Protein AF-A0A7S1FN44-F1 (afdb_monomer_lite)

Sequence (371 aa):
MTSRARRLVRSGKEPRDTMRPLVWQEAKKTTKHCPPRRSPLKHPLKMIKKLSSRLLYYHGTSGMNVTVFPTWDAYFRQLLEAPGKEITIDSGRGEYVIDIEPARICSRILSVRNQISKEWEKDLLAVLQMKKSIMHSYREREARRNLEAQAELESRRVEKKEKEGDKDIEGLKEERKGTVKGESKWVRVAPLMSSATTPGFDRQPLFFLESDPYDDSGLVASPLRKSSFDLLLLLATREALRRILDHKKVNWEVRSDNENSAAKSAVLNASQISFLKQFYEERREKYFLGRYRRYGLADDFVEELMTHPPRMTTMIRRKEKIPVLLDPAAIAEAVLDKRGEVATEWAKEASLFPGEHAEIQKLQLNRMMGL

Organism: NCBI:txid216773

Secondary structure (DSSP, 8-state):
------------PPP-----------PPP----------------------S-THHHHSSGGGS-TTT-SSHHHHHHHHHHSPPEEEEEE-SS-EEEEEE-HHHHHHHHHHHHHHHHHHHHHHHHHHHHHHHHHHHHHHHHHHHHHHHHHHHHHHHHHHHHHHHHTTSSS-S----------------P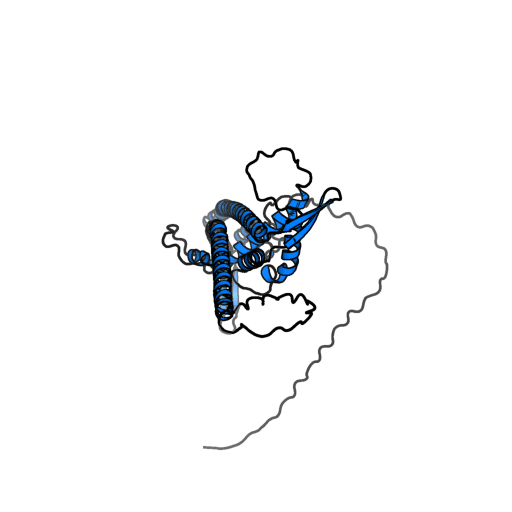PP----S---SS--GGGGGGT--TT-TT--PPPTTHHHHHHHHHHHHHHHHHHHHHHGGGTSSSS-S--TT---------HHHHHHHHHHHHHHHHHHTS-S---TTHHHHHHHHHHTSPPEEEEEEETTEEEEEEE-HHHHHHHHHHHHHHHHHHHHHHHHHHHHHTHHHHHHHHHHHHT-

Radius of gyration: 34.12 Å; chains: 1; bounding box: 93×91×105 Å

pLDDT: mean 77.65, std 21.28, range [32.66, 97.5]

Foldseek 3Di:
DDDDDDDDDDDDDDDDDDDDDDDDDDDDDDDDDDDDDDDDDPDDPPPPDDPVDCVVVPPCCVVPPCVQVVDPVSVLVVLLVDQWDWDWDDPVVDIDIDIDRSLVVSVVVLVVLLLVLVLLLVLLVLLLVVLVQLLVQLVVVVVVVVVVVVVVVVVVVVVVVVVVVVPPPPDPDDDDDDDDDDDPDPDDDPDPPDDDCPPLGPPVSLVCQQDDPPPPVPRDRDPCSQVVSQVLLLSLLVVLLVCLLVCVVPPPPDDPPDPPDPPCLPNDDPVLSVVSVVLCVVCVQVQPVDPDPDGPSSVVSLSVQQPDDKDWDWDQDPNDTDIDIHHSNSVSSSSSVSSSVSSVVSSVVSVCSNVVCPVSVVSSVCVVVVD

Structure (mmCIF, N/CA/C/O backbone):
data_AF-A0A7S1FN44-F1
#
_entry.id   AF-A0A7S1FN44-F1
#
loop_
_atom_site.group_PDB
_atom_site.id
_atom_site.type_symbol
_atom_site.label_atom_id
_atom_site.label_alt_id
_atom_site.label_comp_id
_atom_site.label_asym_id
_atom_site.label_entity_id
_atom_site.label_seq_id
_atom_site.pdbx_PDB_ins_code
_atom_site.Cartn_x
_atom_site.Cartn_y
_atom_site.Cartn_z
_atom_site.occupancy
_atom_site.B_iso_or_equiv
_atom_site.auth_seq_id
_atom_site.auth_comp_id
_atom_site.auth_asym_id
_atom_site.auth_atom_id
_atom_site.pdbx_PDB_model_num
ATOM 1 N N . MET A 1 1 ? -54.870 -55.994 11.925 1.00 52.78 1 MET A N 1
ATOM 2 C CA . MET A 1 1 ? -55.154 -56.442 10.545 1.00 52.78 1 MET A CA 1
ATOM 3 C C . MET A 1 1 ? -56.491 -55.869 10.103 1.00 52.78 1 MET A C 1
ATOM 5 O O . MET A 1 1 ? -57.515 -56.453 10.409 1.00 52.78 1 MET A O 1
ATOM 9 N N . THR A 1 2 ? -56.481 -54.721 9.427 1.00 39.38 2 THR A N 1
ATOM 10 C CA . THR A 1 2 ? -57.651 -54.145 8.742 1.00 39.38 2 THR A CA 1
ATOM 11 C C . THR A 1 2 ? -57.151 -53.152 7.701 1.00 39.38 2 THR A C 1
ATOM 13 O O . THR A 1 2 ? -56.637 -52.087 8.036 1.00 39.38 2 THR A O 1
ATOM 16 N N . SER A 1 3 ? -57.294 -53.524 6.434 1.00 43.75 3 SER A N 1
ATOM 17 C CA . SER A 1 3 ? -57.105 -52.656 5.276 1.00 43.75 3 SER A CA 1
ATOM 18 C C . SER A 1 3 ? -58.322 -51.750 5.093 1.00 43.75 3 SER A C 1
ATOM 20 O O . SER A 1 3 ? -59.437 -52.263 5.036 1.00 43.75 3 SER A O 1
ATOM 22 N N . ARG A 1 4 ? -58.124 -50.438 4.887 1.00 43.69 4 ARG A N 1
ATOM 23 C CA . ARG A 1 4 ? -58.913 -49.653 3.913 1.00 43.69 4 ARG A CA 1
ATOM 24 C C . ARG A 1 4 ? -58.376 -48.232 3.692 1.00 43.69 4 ARG A C 1
ATOM 26 O O . ARG A 1 4 ? -58.442 -47.388 4.571 1.00 43.69 4 ARG A O 1
ATOM 33 N N . ALA A 1 5 ? -57.926 -48.024 2.454 1.00 48.22 5 ALA A N 1
ATOM 34 C CA . ALA A 1 5 ? -58.225 -46.925 1.530 1.00 48.22 5 ALA A CA 1
ATOM 35 C C . ALA A 1 5 ? -58.355 -45.478 2.045 1.00 48.22 5 ALA A C 1
ATOM 37 O O . ALA A 1 5 ? -59.243 -45.182 2.839 1.00 48.22 5 ALA A O 1
ATOM 38 N N . ARG A 1 6 ? -57.619 -44.569 1.380 1.00 39.41 6 ARG A N 1
ATOM 39 C CA . ARG A 1 6 ? -58.012 -43.235 0.848 1.00 39.41 6 ARG A CA 1
ATOM 40 C C . ARG A 1 6 ? -56.726 -42.427 0.614 1.00 39.41 6 ARG A C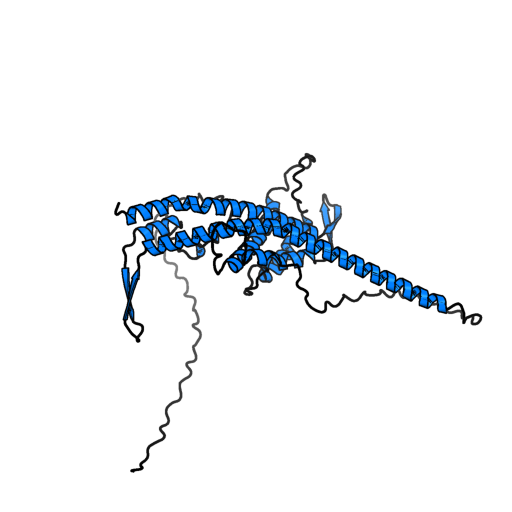 1
ATOM 42 O O . ARG A 1 6 ? -55.768 -42.607 1.342 1.00 39.41 6 ARG A O 1
ATOM 49 N N . ARG A 1 7 ? -56.604 -41.476 -0.303 1.00 45.25 7 ARG A N 1
ATOM 50 C CA . ARG A 1 7 ? -57.383 -40.981 -1.445 1.00 45.25 7 ARG A CA 1
ATOM 51 C C . ARG A 1 7 ? -56.456 -39.886 -1.996 1.00 45.25 7 ARG A C 1
ATOM 53 O O . ARG A 1 7 ? -56.084 -38.991 -1.246 1.00 45.25 7 ARG A O 1
ATOM 60 N N . LEU A 1 8 ? -56.038 -39.988 -3.255 1.00 42.34 8 LEU A N 1
ATOM 61 C CA . LEU A 1 8 ? -55.286 -38.936 -3.944 1.00 42.34 8 LEU A CA 1
ATOM 62 C C . LEU A 1 8 ? -56.173 -37.688 -4.038 1.00 42.34 8 LEU A C 1
ATOM 64 O O . LEU A 1 8 ? -57.243 -37.739 -4.646 1.00 42.34 8 LEU A O 1
ATOM 68 N N . VAL A 1 9 ? -55.733 -36.587 -3.432 1.00 50.03 9 VAL A N 1
ATOM 69 C CA . VAL A 1 9 ? -56.330 -35.258 -3.592 1.00 50.03 9 VAL A CA 1
ATOM 70 C C . VAL A 1 9 ? -55.321 -34.374 -4.312 1.00 50.03 9 VAL A C 1
ATOM 72 O O . VAL A 1 9 ? -54.193 -34.187 -3.867 1.00 50.03 9 VAL A O 1
ATOM 75 N N . ARG A 1 10 ? -55.761 -33.864 -5.463 1.00 47.56 10 ARG A N 1
ATOM 76 C CA . ARG A 1 10 ? -55.140 -32.785 -6.230 1.00 47.56 10 ARG A CA 1
ATOM 77 C C . ARG A 1 10 ? -55.363 -31.450 -5.511 1.00 47.56 10 ARG A C 1
ATOM 79 O O . ARG A 1 10 ? -56.510 -31.090 -5.273 1.00 47.56 10 ARG A O 1
ATOM 86 N N . SER A 1 11 ? -54.299 -30.686 -5.297 1.00 39.59 11 SER A N 1
ATOM 87 C CA . SER A 1 11 ? -54.298 -29.222 -5.121 1.00 39.59 11 SER A CA 1
ATOM 88 C C . SER A 1 11 ? -52.840 -28.760 -5.212 1.00 39.59 11 SER A C 1
ATOM 90 O O . SER A 1 11 ? -51.981 -29.426 -4.656 1.00 39.59 11 SER A O 1
ATOM 92 N N . GLY A 1 12 ? -52.436 -27.688 -5.869 1.00 39.56 12 GLY A N 1
ATOM 93 C CA . GLY A 1 12 ? -53.123 -26.645 -6.605 1.00 39.56 12 GLY A CA 1
ATOM 94 C C . GLY A 1 12 ? -52.045 -25.905 -7.404 1.00 39.56 12 GLY A C 1
ATOM 95 O O . GLY A 1 12 ? -50.873 -25.902 -7.034 1.00 39.56 12 GLY A O 1
ATOM 96 N N . LYS A 1 13 ? -52.434 -25.353 -8.551 1.00 40.78 13 LYS A N 1
ATOM 97 C CA . LYS A 1 13 ? -51.579 -24.497 -9.374 1.00 40.78 13 LYS A CA 1
ATOM 98 C C . LYS A 1 13 ? -51.332 -23.190 -8.619 1.00 40.78 13 LYS A C 1
ATOM 100 O O . LYS A 1 13 ? -52.293 -22.492 -8.312 1.00 40.78 13 LYS A O 1
ATOM 105 N N . GLU A 1 14 ? -50.072 -22.859 -8.367 1.00 45.34 14 GLU A N 1
ATOM 106 C CA . GLU A 1 14 ? -49.676 -21.516 -7.942 1.00 45.34 14 GLU A CA 1
ATOM 107 C C . GLU A 1 14 ? -49.808 -20.528 -9.116 1.00 45.34 14 GLU A C 1
ATOM 109 O O . GLU A 1 14 ? -49.380 -20.843 -10.236 1.00 45.34 14 GLU A O 1
ATOM 114 N N . PRO A 1 15 ? -50.388 -19.335 -8.905 1.00 50.97 15 PRO A N 1
ATOM 115 C CA . PRO A 1 15 ? -50.353 -18.265 -9.886 1.00 50.97 15 PRO A CA 1
ATOM 116 C C . PRO A 1 15 ? -48.970 -17.598 -9.879 1.00 50.97 15 PRO A C 1
ATOM 118 O O . PRO A 1 15 ? -48.476 -17.146 -8.850 1.00 50.97 15 PRO A O 1
ATOM 121 N N . ARG A 1 16 ? -48.342 -17.522 -11.057 1.00 40.91 16 ARG A N 1
ATOM 122 C CA . ARG A 1 16 ? -47.164 -16.680 -11.285 1.00 40.91 16 ARG A CA 1
ATOM 123 C C . ARG A 1 16 ? -47.615 -15.223 -11.324 1.00 40.91 16 ARG A C 1
ATOM 125 O O . ARG A 1 16 ? -48.137 -14.775 -12.343 1.00 40.91 16 ARG A O 1
ATOM 132 N N . ASP A 1 17 ? -47.385 -14.503 -10.234 1.00 41.62 17 ASP A N 1
ATOM 133 C CA . ASP A 1 17 ? -47.483 -13.048 -10.201 1.00 41.62 17 ASP A CA 1
ATOM 134 C C . ASP A 1 17 ? -46.380 -12.437 -11.073 1.00 41.62 17 ASP A C 1
ATOM 136 O O . ASP A 1 17 ? -45.198 -12.390 -10.730 1.00 41.62 17 ASP A O 1
ATOM 140 N N . THR A 1 18 ? -46.780 -11.966 -12.249 1.00 41.62 18 THR A N 1
ATOM 141 C CA . THR A 1 18 ? -45.979 -11.072 -13.077 1.00 41.62 18 THR A CA 1
ATOM 142 C C . THR A 1 18 ? -45.933 -9.700 -12.408 1.00 41.62 18 THR A C 1
ATOM 144 O O . THR A 1 18 ? -46.888 -8.926 -12.512 1.00 41.62 18 THR A O 1
ATOM 147 N N . MET A 1 19 ? -44.824 -9.375 -11.737 1.00 35.25 19 MET A N 1
ATOM 148 C CA . MET A 1 19 ? -44.541 -8.000 -11.324 1.00 35.25 19 MET A CA 1
ATOM 149 C C . MET A 1 19 ? -44.485 -7.093 -12.559 1.00 35.25 19 MET A C 1
ATOM 151 O O . MET A 1 19 ? -43.609 -7.225 -13.416 1.00 35.25 19 MET A O 1
ATOM 155 N N . ARG A 1 20 ? -45.428 -6.150 -12.635 1.00 38.59 20 ARG A N 1
ATOM 156 C CA . ARG A 1 20 ? -45.360 -4.998 -13.539 1.00 38.59 20 ARG A CA 1
ATOM 157 C C . ARG A 1 20 ? -44.288 -4.022 -13.038 1.00 38.59 20 ARG A C 1
ATOM 159 O O . ARG A 1 20 ? -44.253 -3.749 -11.839 1.00 38.59 20 ARG A O 1
ATOM 166 N N . PRO A 1 21 ? -43.464 -3.432 -13.918 1.00 36.22 21 PRO A N 1
ATOM 167 C CA . PRO A 1 21 ? -42.583 -2.340 -13.533 1.00 36.22 21 PRO A CA 1
ATOM 168 C C . PRO A 1 21 ? -43.406 -1.073 -13.261 1.00 36.22 21 PRO A C 1
ATOM 170 O O . PRO A 1 21 ? -44.218 -0.648 -14.085 1.00 36.22 21 PRO A O 1
ATOM 173 N N . LEU A 1 22 ? -43.191 -0.474 -12.087 1.00 35.28 22 LEU A N 1
ATOM 174 C CA . LEU A 1 22 ? -43.712 0.840 -11.719 1.00 35.28 22 LEU A CA 1
ATOM 175 C C . LEU A 1 22 ? -43.095 1.903 -12.635 1.00 35.28 22 LEU A C 1
ATOM 177 O O . LEU A 1 22 ? -41.928 2.271 -12.505 1.00 35.28 22 LEU A O 1
ATOM 181 N N . VAL A 1 23 ? -43.911 2.386 -13.569 1.00 36.00 23 VAL A N 1
ATOM 182 C CA . VAL A 1 23 ? -43.657 3.579 -14.376 1.00 36.00 23 VAL A CA 1
ATOM 183 C C . VAL A 1 23 ? -43.735 4.794 -13.453 1.00 36.00 23 VAL A C 1
ATOM 185 O O . VAL A 1 23 ? -44.804 5.128 -12.944 1.00 36.00 23 VAL A O 1
ATOM 188 N N . TRP A 1 24 ? -42.602 5.459 -13.235 1.00 32.66 24 TRP A N 1
ATOM 189 C CA . TRP A 1 24 ? -42.563 6.790 -12.635 1.00 32.66 24 TRP A CA 1
ATOM 190 C C . TRP A 1 24 ? -43.134 7.798 -13.636 1.00 32.66 24 TRP A C 1
ATOM 192 O O . TRP A 1 24 ? -42.530 8.057 -14.675 1.00 32.66 24 TRP A O 1
ATOM 202 N N . GLN A 1 25 ? -44.312 8.347 -13.338 1.00 33.97 25 GLN A N 1
ATOM 203 C CA . GLN A 1 25 ? -44.862 9.492 -14.058 1.00 33.97 25 GLN A CA 1
ATOM 204 C C . GLN A 1 25 ? -44.321 10.790 -13.450 1.00 33.97 25 GLN A C 1
ATOM 206 O O . GLN A 1 25 ? -44.458 11.037 -12.252 1.00 33.97 25 GLN A O 1
ATOM 211 N N . GLU A 1 26 ? -43.718 11.626 -14.294 1.00 38.09 26 GLU A N 1
ATOM 212 C CA . GLU A 1 26 ? -43.323 12.994 -13.968 1.00 38.09 26 GLU A CA 1
ATOM 213 C C . GLU A 1 26 ? -44.561 13.855 -13.679 1.00 38.09 26 GLU A C 1
ATOM 215 O O . GLU A 1 26 ? -45.394 14.117 -14.551 1.00 38.09 26 GLU A O 1
ATOM 220 N N . ALA A 1 27 ? -44.672 14.328 -12.437 1.00 36.34 27 ALA A N 1
ATOM 221 C CA . ALA A 1 27 ? -45.680 15.300 -12.048 1.00 36.34 27 ALA A CA 1
ATOM 222 C C . ALA A 1 27 ? -45.269 16.707 -12.510 1.00 36.34 27 ALA A C 1
ATOM 224 O O . ALA A 1 27 ? -44.197 17.226 -12.187 1.00 36.34 27 ALA A O 1
ATOM 225 N N . LYS A 1 28 ? -46.166 17.316 -13.286 1.00 37.84 28 LYS A N 1
ATOM 226 C CA . LYS A 1 28 ? -46.060 18.651 -13.874 1.00 37.84 28 LYS A CA 1
ATOM 227 C C . LYS A 1 28 ? -45.916 19.738 -12.803 1.00 37.84 28 LYS A C 1
ATOM 229 O O . LYS A 1 28 ? -46.632 19.763 -11.805 1.00 37.84 28 LYS A O 1
ATOM 234 N N . LYS A 1 29 ? -45.007 20.676 -13.078 1.00 45.03 29 LYS A N 1
ATOM 235 C CA . LYS A 1 29 ? -44.750 21.906 -12.319 1.00 45.03 29 LYS A CA 1
ATOM 236 C C . LYS A 1 29 ? -46.014 22.767 -12.221 1.00 45.03 29 LYS A C 1
ATOM 238 O O . LYS A 1 29 ? -46.512 23.243 -13.236 1.00 45.03 29 LYS A O 1
ATOM 243 N N . THR A 1 30 ? -46.450 23.064 -11.001 1.00 39.56 30 THR A N 1
ATOM 244 C CA . THR A 1 30 ? -47.314 24.214 -10.709 1.00 39.56 30 THR A CA 1
ATOM 245 C C . THR A 1 30 ? -46.554 25.184 -9.818 1.00 39.56 30 THR A C 1
ATOM 247 O O . THR A 1 30 ? -46.278 24.903 -8.652 1.00 39.56 30 THR A O 1
ATOM 250 N N . THR A 1 31 ? -46.193 26.327 -10.385 1.00 46.78 31 THR A N 1
ATOM 251 C CA . THR A 1 31 ? -45.627 27.480 -9.689 1.00 46.78 31 THR A CA 1
ATOM 252 C C . THR A 1 31 ? -46.679 28.097 -8.772 1.00 46.78 31 THR A C 1
ATOM 254 O O . THR A 1 31 ? -47.657 28.667 -9.254 1.00 46.78 31 THR A O 1
ATOM 257 N N . LYS A 1 32 ? -46.470 28.027 -7.453 1.00 47.22 32 LYS A N 1
ATOM 258 C CA . LYS A 1 32 ? -47.143 28.908 -6.494 1.00 47.22 32 LYS A CA 1
ATOM 259 C C . LYS A 1 32 ? -46.120 29.555 -5.566 1.00 47.22 32 LYS A C 1
ATOM 261 O O . LYS A 1 32 ? -45.295 28.898 -4.941 1.00 47.22 32 LYS A O 1
ATOM 266 N N . HIS A 1 33 ? -46.193 30.877 -5.578 1.00 49.03 33 HIS A N 1
ATOM 267 C CA . HIS A 1 33 ? -45.445 31.857 -4.812 1.00 49.03 33 HIS A CA 1
ATOM 268 C C . HIS A 1 33 ? -45.614 31.620 -3.302 1.00 49.03 33 HIS A C 1
ATOM 270 O O . HIS A 1 33 ? -46.742 31.489 -2.831 1.00 49.03 33 HIS A O 1
ATOM 276 N N . CYS A 1 34 ? -44.508 31.594 -2.553 1.00 36.69 34 CYS A N 1
ATOM 277 C CA . CYS A 1 34 ? -44.499 31.607 -1.089 1.00 36.69 34 CYS A CA 1
ATOM 278 C C . CYS A 1 34 ? -43.340 32.501 -0.585 1.00 36.69 34 CYS A C 1
ATOM 280 O O . CYS A 1 34 ? -42.299 32.554 -1.244 1.00 36.69 34 CYS A O 1
ATOM 282 N N . PRO A 1 35 ? -43.523 33.223 0.538 1.00 48.03 35 PRO A N 1
ATOM 283 C CA . PRO A 1 35 ? -42.710 34.373 0.954 1.00 48.03 35 PRO A CA 1
ATOM 284 C C . PRO A 1 35 ? -41.345 33.982 1.561 1.00 48.03 35 PRO A C 1
ATOM 286 O O . PRO A 1 35 ? -41.136 32.818 1.916 1.00 48.03 35 PRO A O 1
ATOM 289 N N . PRO A 1 36 ? -40.400 34.938 1.701 1.00 45.78 36 PRO A N 1
ATOM 290 C CA . PRO A 1 36 ? -39.017 34.641 2.066 1.00 45.78 36 PRO A CA 1
ATOM 291 C C . PRO A 1 36 ? -38.911 34.101 3.498 1.00 45.78 36 PRO A C 1
ATOM 293 O O . PRO A 1 36 ? -39.141 34.808 4.480 1.00 45.78 36 PRO A O 1
ATOM 296 N N . ARG A 1 37 ? -38.519 32.826 3.618 1.00 39.50 37 ARG A N 1
ATOM 297 C CA . ARG A 1 37 ? -38.078 32.228 4.881 1.00 39.50 37 ARG A CA 1
ATOM 298 C C . ARG A 1 37 ? -36.639 32.645 5.180 1.00 39.50 37 ARG A C 1
ATOM 300 O O . ARG A 1 37 ? -35.768 32.611 4.316 1.00 39.50 37 ARG A O 1
ATOM 307 N N . ARG A 1 38 ? -36.447 33.027 6.442 1.00 41.75 38 ARG A N 1
ATOM 308 C CA . ARG A 1 38 ? -35.207 33.468 7.084 1.00 41.75 38 ARG A CA 1
ATOM 309 C C . ARG A 1 38 ? -34.010 32.578 6.735 1.00 41.75 38 ARG A C 1
ATOM 311 O O . ARG A 1 38 ? -34.109 31.353 6.715 1.00 41.75 38 ARG A O 1
ATOM 318 N N . SER A 1 39 ? -32.889 33.248 6.502 1.00 42.75 39 SER A N 1
ATOM 319 C CA . SER A 1 39 ? -31.563 32.721 6.189 1.00 42.75 39 SER A CA 1
ATOM 320 C C . SER A 1 39 ? -31.160 31.552 7.101 1.00 42.75 39 SER A C 1
ATOM 322 O O . SER A 1 39 ? -31.256 31.692 8.322 1.00 42.75 39 SER A O 1
ATOM 324 N N . PRO A 1 40 ? -30.644 30.433 6.563 1.00 44.97 40 PRO A N 1
ATOM 325 C CA . PRO A 1 40 ? -30.040 29.402 7.390 1.00 44.97 40 PRO A CA 1
ATOM 326 C C . PRO A 1 40 ? -28.721 29.917 7.977 1.00 44.97 40 PRO A C 1
ATOM 328 O O . PRO A 1 40 ? -27.884 30.496 7.276 1.00 44.97 40 PRO A O 1
ATOM 331 N N . LEU A 1 41 ? -28.559 29.699 9.282 1.00 40.56 41 LEU A N 1
ATOM 332 C CA . LEU A 1 41 ? -27.330 29.916 10.038 1.00 40.56 41 LEU A CA 1
ATOM 333 C C . LEU A 1 41 ? -26.154 29.252 9.312 1.00 40.56 41 LEU A C 1
ATOM 335 O O . LEU A 1 41 ? -26.065 28.029 9.201 1.00 40.56 41 LEU A O 1
ATOM 339 N N . LYS A 1 42 ? -25.240 30.085 8.810 1.00 39.72 42 LYS A N 1
ATOM 340 C CA . LYS A 1 42 ? -23.929 29.666 8.315 1.00 39.72 42 LYS A CA 1
ATOM 341 C C . LYS A 1 42 ? -23.096 29.206 9.513 1.00 39.72 42 LYS A C 1
ATOM 343 O O . LYS A 1 42 ? -22.382 30.011 10.102 1.00 39.72 42 LYS A O 1
ATOM 348 N N . HIS A 1 43 ? -23.170 27.927 9.875 1.00 43.53 43 HIS A N 1
ATOM 349 C CA . HIS A 1 43 ? -22.162 27.343 10.758 1.00 43.53 43 HIS A CA 1
ATOM 350 C C . HIS A 1 43 ? -20.855 27.098 9.981 1.00 43.53 43 HIS A C 1
ATOM 352 O O . HIS A 1 43 ? -20.885 26.637 8.835 1.00 43.53 43 HIS A O 1
ATOM 358 N N . PRO A 1 44 ? -19.690 27.417 10.569 1.00 41.91 44 PRO A N 1
ATOM 359 C CA . PRO A 1 44 ? -18.410 27.349 9.886 1.00 41.91 44 PRO A CA 1
ATOM 360 C C . PRO A 1 44 ? -17.838 25.926 9.940 1.00 41.91 44 PRO A C 1
ATOM 362 O O . PRO A 1 44 ? -17.007 25.611 10.783 1.00 41.91 44 PRO A O 1
ATOM 365 N N . LEU A 1 45 ? -18.181 25.071 8.973 1.00 43.09 45 LEU A N 1
ATOM 366 C CA . LEU A 1 45 ? -17.408 23.851 8.668 1.00 43.09 45 LEU A CA 1
ATOM 367 C C . LEU A 1 45 ? -16.127 24.204 7.886 1.00 43.09 45 LEU A C 1
ATOM 369 O O . LEU A 1 45 ? -15.870 23.718 6.787 1.00 43.09 45 LEU A O 1
ATOM 373 N N . LYS A 1 46 ? -15.328 25.124 8.435 1.00 47.34 46 LYS A N 1
ATOM 374 C CA . LYS A 1 46 ? -14.090 25.637 7.831 1.00 47.34 46 LYS A CA 1
ATOM 375 C C . LYS A 1 46 ? -12.849 25.271 8.653 1.00 47.34 46 LYS A C 1
ATOM 377 O O . LYS A 1 46 ? -11.909 26.047 8.679 1.00 47.34 46 LYS A O 1
ATOM 382 N N . MET A 1 47 ? -12.793 24.093 9.275 1.00 43.50 47 MET A N 1
ATOM 383 C CA . MET A 1 47 ? -11.555 23.590 9.900 1.00 43.50 47 MET A CA 1
ATOM 384 C C . MET A 1 47 ? -11.412 22.062 9.834 1.00 43.50 47 MET A C 1
ATOM 386 O O . MET A 1 47 ? -11.272 21.393 10.844 1.00 43.50 47 MET A O 1
ATOM 390 N N . ILE A 1 48 ? -11.388 21.497 8.624 1.00 43.50 48 ILE A N 1
ATOM 391 C CA . ILE A 1 48 ? -10.712 20.207 8.385 1.00 43.50 48 ILE A CA 1
ATOM 392 C C . ILE A 1 48 ? -9.852 20.366 7.130 1.00 43.50 48 ILE A C 1
ATOM 394 O O . ILE A 1 48 ? -10.102 19.789 6.074 1.00 43.50 48 ILE A O 1
ATOM 398 N N . LYS A 1 49 ? -8.872 21.268 7.196 1.00 42.44 49 LYS A N 1
ATOM 399 C CA . LYS A 1 49 ? -7.853 21.410 6.154 1.00 42.44 49 LYS A CA 1
ATOM 400 C C . LYS A 1 49 ? -6.531 20.967 6.763 1.00 42.44 49 LYS A C 1
ATOM 402 O O . LYS A 1 49 ? -6.023 21.660 7.632 1.00 42.44 49 LYS A O 1
ATOM 407 N N . LYS A 1 50 ? -6.000 19.854 6.240 1.00 43.59 50 LYS A N 1
ATOM 408 C CA . LYS A 1 50 ? -4.732 19.176 6.590 1.00 43.59 50 LYS A CA 1
ATOM 409 C C . LYS A 1 50 ? -4.815 18.046 7.628 1.00 43.59 50 LYS A C 1
ATOM 411 O O . LYS A 1 50 ? -3.968 17.962 8.503 1.00 43.59 50 LYS A O 1
ATOM 416 N N . LEU A 1 51 ? -5.743 17.103 7.464 1.00 41.31 51 LEU A N 1
ATOM 417 C CA . LEU A 1 51 ? -5.402 15.720 7.824 1.00 41.31 51 LEU A CA 1
ATOM 418 C C . LEU A 1 51 ? -4.496 15.203 6.696 1.00 41.31 51 LEU A C 1
ATOM 420 O O . LEU A 1 51 ? -4.960 14.989 5.575 1.00 41.31 51 LEU A O 1
ATOM 424 N N . SER A 1 52 ? -3.188 15.158 6.950 1.00 42.38 52 SER A N 1
ATOM 425 C CA . SER A 1 52 ? -2.138 14.804 5.980 1.00 42.38 52 SER A CA 1
ATOM 426 C C . SER A 1 52 ? -2.212 13.350 5.503 1.00 42.38 52 SER A C 1
ATOM 428 O O . SER A 1 52 ? -1.665 13.034 4.447 1.00 42.38 52 SER A O 1
ATOM 430 N N . SER A 1 53 ? -2.963 12.491 6.194 1.00 47.47 53 SER A N 1
ATOM 431 C CA . SER A 1 53 ? -3.262 11.128 5.770 1.00 47.47 53 SER A CA 1
ATOM 432 C C . SER A 1 53 ? -4.786 10.912 5.752 1.00 47.47 53 SER A C 1
ATOM 434 O O . SER A 1 53 ? -5.509 11.157 6.715 1.00 47.47 53 SER A O 1
ATOM 436 N N . ARG A 1 54 ? -5.329 10.445 4.618 1.00 54.19 54 ARG A N 1
ATOM 437 C CA . ARG A 1 54 ? -6.729 9.968 4.528 1.00 54.19 54 ARG A CA 1
ATOM 438 C C . ARG A 1 54 ? -6.931 8.619 5.222 1.00 54.19 54 ARG A C 1
ATOM 440 O O . ARG A 1 54 ? -8.028 8.071 5.162 1.00 54.19 54 ARG A O 1
ATOM 447 N N . LEU A 1 55 ? -5.892 8.098 5.861 1.00 46.31 55 LEU A N 1
ATOM 448 C CA . LEU A 1 55 ? -5.894 6.843 6.590 1.00 46.31 55 LEU A CA 1
ATOM 449 C C . LEU A 1 55 ? -7.035 6.838 7.630 1.00 46.31 55 LEU A C 1
ATOM 451 O O . LEU A 1 55 ? -7.896 5.961 7.611 1.00 46.31 55 LEU A O 1
ATOM 455 N N . LEU A 1 56 ? -7.183 7.934 8.385 1.00 44.97 56 LEU A N 1
ATOM 456 C CA . LEU A 1 56 ? -8.295 8.157 9.325 1.00 44.97 56 LEU A CA 1
ATOM 457 C C . LEU A 1 56 ? -9.695 8.180 8.678 1.00 44.97 56 LEU A C 1
ATOM 459 O O . LEU A 1 56 ? -10.677 7.823 9.326 1.00 44.97 56 LEU A O 1
ATOM 463 N N . TYR A 1 57 ? -9.813 8.567 7.402 1.00 49.53 57 TYR A N 1
ATOM 464 C CA . TYR A 1 57 ? -11.093 8.529 6.678 1.00 49.53 57 TYR A CA 1
ATOM 465 C C . TYR A 1 57 ? -11.493 7.096 6.293 1.00 49.53 57 TYR A C 1
ATOM 467 O O . TYR A 1 57 ? -12.680 6.798 6.193 1.00 49.53 57 TYR A O 1
ATOM 475 N N . TYR A 1 58 ? -10.517 6.205 6.091 1.00 47.50 58 TYR A N 1
ATOM 476 C CA . TYR A 1 58 ? -10.758 4.806 5.728 1.00 47.50 58 TYR A CA 1
ATOM 477 C C . TYR A 1 58 ? -10.926 3.875 6.943 1.00 47.50 58 TYR A C 1
ATOM 479 O O . TYR A 1 58 ? -11.542 2.820 6.808 1.00 47.50 58 TYR A O 1
ATOM 487 N N . HIS A 1 59 ? -10.470 4.256 8.142 1.00 48.25 59 HIS A N 1
ATOM 488 C CA . HIS A 1 59 ? -10.521 3.404 9.343 1.00 48.25 59 HIS A CA 1
ATOM 489 C C . HIS A 1 59 ? -11.796 3.531 10.188 1.00 48.25 59 HIS A C 1
ATOM 491 O O . HIS A 1 59 ? -11.767 3.568 11.416 1.00 48.25 59 HIS A O 1
ATOM 497 N N . GLY A 1 60 ? -12.950 3.516 9.522 1.00 51.44 60 GLY A N 1
ATOM 498 C CA . GLY A 1 60 ? -14.199 3.105 10.169 1.00 51.44 60 GLY A CA 1
ATOM 499 C C . GLY A 1 60 ? -15.181 4.211 10.543 1.00 51.44 60 GLY A C 1
ATOM 500 O O . GLY A 1 60 ? -16.282 3.886 10.971 1.00 51.44 60 GLY A O 1
ATOM 501 N N . THR A 1 61 ? -14.891 5.488 10.267 1.00 50.19 61 THR A N 1
ATOM 502 C CA . THR A 1 61 ? -15.960 6.507 10.271 1.00 50.19 61 THR A CA 1
ATOM 503 C C . THR A 1 61 ? -16.950 6.293 9.127 1.00 50.19 61 THR A C 1
ATOM 505 O O . THR A 1 61 ? -18.107 6.660 9.258 1.00 50.19 61 THR A O 1
ATOM 508 N N . SER A 1 62 ? -16.558 5.623 8.034 1.00 52.53 62 SER A N 1
ATOM 509 C CA . SER A 1 62 ? -17.480 5.266 6.942 1.00 52.53 62 SER A CA 1
ATOM 510 C C . SER A 1 62 ? -18.570 4.272 7.366 1.00 52.53 62 SER A C 1
ATOM 512 O O . SER A 1 62 ? -19.625 4.229 6.741 1.00 52.53 62 SER A O 1
ATOM 514 N N . GLY A 1 63 ? -18.312 3.469 8.406 1.00 59.84 63 GLY A N 1
ATOM 515 C CA . GLY A 1 63 ? -19.307 2.585 9.024 1.00 59.84 63 GLY A CA 1
ATOM 516 C C . GLY A 1 63 ? -20.093 3.256 10.152 1.00 59.84 63 GLY A C 1
ATOM 517 O O . GLY A 1 63 ? -21.056 2.683 10.651 1.00 59.84 63 GLY A O 1
ATOM 518 N N . MET A 1 64 ? -19.695 4.464 10.554 1.00 65.81 64 MET A N 1
ATOM 519 C CA . MET A 1 64 ? -20.365 5.246 11.581 1.00 65.81 64 MET A CA 1
ATOM 520 C C . MET A 1 64 ? -21.236 6.318 10.948 1.00 65.81 64 MET A C 1
ATOM 522 O O . MET A 1 64 ? -20.918 6.897 9.910 1.00 65.81 64 MET A O 1
ATOM 526 N N . ASN A 1 65 ? -22.339 6.638 11.613 1.00 78.50 65 ASN A N 1
ATOM 527 C CA . ASN A 1 65 ? -23.097 7.812 11.240 1.00 78.50 65 ASN A CA 1
ATOM 528 C C . ASN A 1 65 ? -22.331 9.059 11.701 1.00 78.50 65 ASN A C 1
ATOM 530 O O . ASN A 1 65 ? -22.523 9.522 12.821 1.00 78.50 65 ASN A O 1
ATOM 534 N N . VAL A 1 66 ? -21.474 9.606 10.836 1.00 81.69 66 VAL A N 1
ATOM 535 C CA . VAL A 1 66 ? -20.650 10.793 11.135 1.00 81.69 66 VAL A CA 1
ATOM 536 C C . VAL A 1 66 ? -21.464 12.046 11.462 1.00 81.69 66 VAL A C 1
ATOM 538 O O . VAL A 1 66 ? -20.918 13.005 11.998 1.00 81.69 66 VAL A O 1
ATOM 541 N N . THR A 1 67 ? -22.769 12.051 11.159 1.00 86.31 67 THR A N 1
ATOM 542 C CA . THR A 1 67 ? -23.670 13.132 11.590 1.00 86.31 67 THR A CA 1
ATOM 543 C C . THR A 1 67 ? -24.010 13.042 13.078 1.00 86.31 67 THR A C 1
ATOM 545 O O . THR A 1 67 ? -24.258 14.068 13.702 1.00 86.31 67 THR A O 1
ATOM 548 N N . VAL A 1 68 ? -23.977 11.834 13.648 1.00 86.56 68 VAL A N 1
ATOM 549 C CA . VAL A 1 68 ? -24.238 11.557 15.067 1.00 86.56 68 VAL A CA 1
ATOM 550 C C . VAL A 1 68 ? -22.926 11.489 15.851 1.00 86.56 68 VAL A C 1
ATOM 552 O O . VAL A 1 68 ? -22.814 12.083 16.918 1.00 86.56 68 VAL A O 1
ATOM 555 N N . PHE A 1 69 ? -21.913 10.816 15.301 1.00 88.56 69 PHE A N 1
ATOM 556 C CA . PHE A 1 69 ? -20.604 10.632 15.926 1.00 88.56 69 PHE A CA 1
ATOM 557 C C . PHE A 1 69 ? -19.514 11.263 15.065 1.00 88.56 69 PHE A C 1
ATOM 559 O O . PHE A 1 69 ? -18.982 10.603 14.169 1.00 88.56 69 PHE A O 1
ATOM 566 N N . PRO A 1 70 ? -19.161 12.538 15.307 1.00 85.88 70 PRO A N 1
ATOM 567 C CA . PRO A 1 70 ? -18.136 13.206 14.513 1.00 85.88 70 PRO A CA 1
ATOM 568 C C . PRO A 1 70 ? -16.750 12.573 14.707 1.00 85.88 70 PRO A C 1
ATOM 570 O O . PRO A 1 70 ? -15.910 12.648 13.812 1.00 85.88 70 PRO A O 1
ATOM 573 N N . THR A 1 71 ? -16.510 11.943 15.861 1.00 87.06 71 THR A N 1
ATOM 574 C CA . THR A 1 71 ? -15.259 11.263 16.206 1.00 87.06 71 THR A CA 1
ATOM 575 C C . THR A 1 71 ? -15.527 9.932 16.906 1.00 87.06 71 THR A C 1
ATOM 577 O O . THR A 1 71 ? -16.596 9.711 17.480 1.00 87.06 71 THR A O 1
ATOM 580 N N . TRP A 1 72 ? -14.524 9.051 16.893 1.00 86.19 72 TRP A N 1
ATOM 581 C CA . TRP A 1 72 ? -14.552 7.801 17.654 1.00 86.19 72 TRP A CA 1
ATOM 582 C C . TRP A 1 72 ? -14.680 8.038 19.161 1.00 86.19 72 TRP A C 1
ATOM 584 O O . TRP A 1 72 ? -15.413 7.313 19.824 1.00 86.19 72 TRP A O 1
ATOM 594 N N . ASP A 1 73 ? -14.042 9.081 19.689 1.00 89.50 73 ASP A N 1
ATOM 595 C CA . ASP A 1 73 ? -14.116 9.409 21.115 1.00 89.50 73 ASP A CA 1
ATOM 596 C C . ASP A 1 73 ? -15.528 9.809 21.535 1.00 89.50 73 ASP A C 1
ATOM 598 O O . ASP A 1 73 ? -15.984 9.407 22.599 1.00 89.50 73 ASP A O 1
ATOM 602 N N . ALA A 1 74 ? -16.258 10.547 20.688 1.00 91.31 74 ALA A N 1
ATOM 603 C CA . ALA A 1 74 ? -17.657 10.877 20.954 1.00 91.31 74 ALA A CA 1
ATOM 604 C C . ALA A 1 74 ? -18.527 9.612 21.029 1.00 91.31 74 ALA A C 1
ATOM 606 O O . ALA A 1 74 ? -19.358 9.484 21.926 1.00 91.31 74 ALA A O 1
ATOM 607 N N . TYR A 1 75 ? -18.293 8.654 20.128 1.00 92.38 75 TYR A N 1
ATOM 608 C CA . TYR A 1 75 ? -18.965 7.356 20.163 1.00 92.38 75 TYR A CA 1
ATOM 609 C C . TYR A 1 75 ? -18.612 6.553 21.425 1.00 92.38 75 TYR A C 1
ATOM 611 O O . TYR A 1 75 ? -19.501 6.015 22.083 1.00 92.38 75 TYR A O 1
ATOM 619 N N . PHE A 1 76 ? -17.332 6.500 21.805 1.00 93.62 76 PHE A N 1
ATOM 620 C CA . PHE A 1 76 ? -16.901 5.782 23.004 1.00 93.62 76 PHE A CA 1
ATOM 621 C C . PHE A 1 76 ? -17.414 6.418 24.293 1.00 93.62 76 PHE A C 1
ATOM 623 O O . PHE A 1 76 ? -17.854 5.687 25.174 1.00 93.62 76 PHE A O 1
ATOM 630 N N . ARG A 1 77 ? -17.433 7.752 24.396 1.00 94.12 77 ARG A N 1
ATOM 631 C CA . ARG A 1 77 ? -18.050 8.446 25.536 1.00 94.12 77 ARG A CA 1
ATOM 632 C C . ARG A 1 77 ? -19.528 8.094 25.655 1.00 94.12 77 ARG A C 1
ATOM 634 O O . ARG A 1 77 ? -19.956 7.690 26.726 1.00 94.12 77 ARG A O 1
ATOM 641 N N . GLN A 1 78 ? -20.277 8.111 24.551 1.00 94.88 78 GLN A N 1
ATOM 642 C CA . GLN A 1 78 ? -21.688 7.731 24.596 1.00 94.88 78 GLN A CA 1
ATOM 643 C C . GLN A 1 78 ? -21.891 6.255 24.986 1.00 94.88 78 GLN A C 1
ATOM 645 O O . GLN A 1 78 ? -22.772 5.947 25.786 1.00 94.88 78 GLN A O 1
ATOM 650 N N . LEU A 1 79 ? -21.062 5.333 24.477 1.00 94.38 79 LEU A N 1
ATOM 651 C CA . LEU A 1 79 ? -21.066 3.936 24.935 1.00 94.38 79 LEU A CA 1
ATOM 652 C C . LEU A 1 79 ? -20.761 3.834 26.437 1.00 94.38 79 LEU A C 1
ATOM 654 O O . LEU A 1 79 ? -21.381 3.041 27.138 1.00 94.38 79 LEU A O 1
ATOM 658 N N . LEU A 1 80 ? -19.825 4.635 26.945 1.00 95.00 80 LEU A N 1
ATOM 659 C CA . LEU A 1 80 ? -19.482 4.690 28.364 1.00 95.00 80 LEU A CA 1
ATOM 660 C C . LEU A 1 80 ? -20.514 5.426 29.225 1.00 95.00 80 LEU A C 1
ATOM 662 O O . LEU A 1 80 ? -20.441 5.301 30.440 1.00 95.00 80 LEU A O 1
ATOM 666 N N . GLU A 1 81 ? -21.480 6.131 28.654 1.00 94.75 81 GLU A N 1
ATOM 667 C CA . GLU A 1 81 ? -22.598 6.738 29.389 1.00 94.75 81 GLU A CA 1
ATOM 668 C C . GLU A 1 81 ? -23.853 5.861 29.337 1.00 94.75 81 GLU A C 1
ATOM 670 O O . GLU A 1 81 ? -24.679 5.890 30.249 1.00 94.75 81 GLU A O 1
ATOM 675 N N . ALA A 1 82 ? -23.989 5.034 28.297 1.00 95.50 82 ALA A N 1
ATOM 676 C CA . ALA A 1 82 ? -25.147 4.175 28.126 1.00 95.50 82 ALA A CA 1
ATOM 677 C C . ALA A 1 82 ? -25.284 3.176 29.300 1.00 95.50 82 ALA A C 1
ATOM 679 O O . ALA A 1 82 ? -24.291 2.547 29.709 1.00 95.50 82 ALA A O 1
ATOM 680 N N . PRO A 1 83 ? -26.497 3.021 29.866 1.00 95.62 83 PRO A N 1
ATOM 681 C CA . PRO A 1 83 ? -26.764 2.009 30.879 1.00 95.62 83 PRO A CA 1
ATOM 682 C C . PRO A 1 83 ? -26.713 0.603 30.265 1.00 95.62 83 PRO A C 1
ATOM 684 O O . PRO A 1 83 ? -26.875 0.437 29.053 1.00 95.62 83 PRO A O 1
ATOM 687 N N . GLY A 1 84 ? -26.486 -0.406 31.110 1.00 95.06 84 GLY A N 1
ATOM 688 C CA . GLY A 1 84 ? -26.650 -1.804 30.711 1.00 95.06 84 GLY A CA 1
ATOM 689 C C . GLY A 1 84 ? -28.083 -2.068 30.253 1.00 95.06 84 GLY A C 1
ATOM 690 O O . GLY A 1 84 ? -29.022 -1.430 30.739 1.00 95.06 84 GLY A O 1
ATOM 691 N N . LYS A 1 85 ? -28.251 -2.964 29.282 1.00 96.81 85 LYS A N 1
ATOM 692 C CA . LYS A 1 85 ? -29.563 -3.322 28.749 1.00 96.81 85 LYS A CA 1
ATOM 693 C C . LYS A 1 85 ? -29.666 -4.827 28.574 1.00 96.81 85 LYS A C 1
ATOM 695 O O . LYS A 1 85 ? -28.905 -5.421 27.818 1.00 96.81 85 LYS A O 1
ATOM 700 N N . GLU A 1 86 ? -30.697 -5.390 29.178 1.00 96.81 86 GLU A N 1
ATOM 701 C CA . GLU A 1 86 ? -31.113 -6.766 28.965 1.00 96.81 86 GLU A CA 1
ATOM 702 C C . GLU A 1 86 ? -31.962 -6.847 27.687 1.00 96.81 86 GLU A C 1
ATOM 704 O O . GLU A 1 86 ? -32.915 -6.083 27.493 1.00 96.81 86 GLU A O 1
ATOM 709 N N . ILE A 1 87 ? -31.570 -7.719 26.761 1.00 95.88 87 ILE A N 1
ATOM 710 C CA . ILE A 1 87 ? -32.309 -7.997 25.531 1.00 95.88 87 ILE A CA 1
ATOM 711 C C . ILE A 1 87 ? -32.682 -9.466 25.521 1.00 95.88 87 ILE A C 1
ATOM 713 O O . ILE A 1 87 ? -31.816 -10.339 25.497 1.00 95.88 87 ILE A O 1
ATOM 717 N N . THR A 1 88 ? -33.980 -9.720 25.457 1.00 96.75 88 THR A N 1
ATOM 718 C CA . THR A 1 88 ? -34.513 -11.066 25.340 1.00 96.75 88 THR A CA 1
ATOM 719 C C . THR A 1 88 ? -34.764 -11.409 23.874 1.00 96.75 88 THR A C 1
ATOM 721 O O . THR A 1 88 ? -35.471 -10.686 23.170 1.00 96.75 88 THR A O 1
ATOM 724 N N . ILE A 1 89 ? -34.140 -12.482 23.390 1.00 96.44 89 ILE A N 1
ATOM 725 C CA . ILE A 1 89 ? -34.259 -12.968 22.014 1.00 96.44 89 ILE A CA 1
ATOM 726 C C . ILE A 1 89 ? -35.027 -14.287 22.026 1.00 96.44 89 ILE A C 1
ATOM 728 O O . ILE A 1 89 ? -34.543 -15.288 22.557 1.00 96.44 89 ILE A O 1
ATOM 732 N N . ASP A 1 90 ? -36.193 -14.301 21.386 1.00 96.00 90 ASP A N 1
ATOM 733 C CA . ASP A 1 90 ? -36.940 -15.526 21.111 1.00 96.00 90 ASP A CA 1
ATOM 734 C C . ASP A 1 90 ? -36.468 -16.137 19.783 1.00 96.00 90 ASP A C 1
ATOM 736 O O . ASP A 1 90 ? -36.522 -15.513 18.722 1.00 96.00 90 ASP A O 1
ATOM 740 N N . SER A 1 91 ? -35.962 -17.366 19.852 1.00 93.94 91 SER A N 1
ATOM 741 C CA . SER A 1 91 ? -35.451 -18.113 18.696 1.00 93.94 91 SER A CA 1
ATOM 742 C C . SER A 1 91 ? -36.437 -19.156 18.155 1.00 93.94 91 SER A C 1
ATOM 744 O O . SER A 1 91 ? -36.093 -19.913 17.243 1.00 93.94 91 SER A O 1
ATOM 746 N N . GLY A 1 92 ? -37.619 -19.291 18.766 1.00 93.50 92 GLY A N 1
ATOM 747 C CA . GLY A 1 92 ? -38.542 -20.407 18.542 1.00 93.50 92 GLY A CA 1
ATOM 748 C C . GLY A 1 92 ? -38.063 -21.754 19.110 1.00 93.50 92 GLY A C 1
ATOM 749 O O . GLY A 1 92 ? -38.847 -22.697 19.182 1.00 93.50 92 GLY A O 1
ATOM 750 N N . ARG A 1 93 ? -36.795 -21.866 19.540 1.00 94.19 93 ARG A N 1
ATOM 751 C CA . ARG A 1 93 ? -36.248 -23.016 20.292 1.00 94.19 93 ARG A CA 1
ATOM 752 C C . ARG A 1 93 ? -36.106 -22.743 21.790 1.00 94.19 93 ARG A C 1
ATOM 754 O O . ARG A 1 93 ? -35.697 -23.631 22.532 1.00 94.19 93 ARG A O 1
ATOM 761 N N . GLY A 1 94 ? -36.407 -21.524 22.211 1.00 94.62 94 GLY A N 1
ATOM 762 C CA . GLY A 1 94 ? -36.200 -21.043 23.564 1.00 94.62 94 GLY A CA 1
ATOM 763 C C . GLY A 1 94 ? -35.945 -19.543 23.579 1.00 94.62 94 GLY A C 1
ATOM 764 O O . GLY A 1 94 ? -35.579 -18.945 22.557 1.00 94.62 94 GLY A O 1
ATOM 765 N N . GLU A 1 95 ? -36.149 -18.978 24.761 1.00 96.31 95 GLU A N 1
ATOM 766 C CA . GLU A 1 95 ? -35.923 -17.579 25.084 1.00 96.31 95 GLU A CA 1
ATOM 767 C C . GLU A 1 95 ? -34.511 -17.417 25.663 1.00 96.31 95 GLU A C 1
ATOM 769 O O . GLU A 1 95 ? -34.129 -18.118 26.603 1.00 96.31 95 GLU A O 1
ATOM 774 N N . TYR A 1 96 ? -33.716 -16.523 25.074 1.00 96.81 96 TYR A N 1
ATOM 775 C CA . TYR A 1 96 ? -32.362 -16.221 25.530 1.00 96.81 96 TYR A CA 1
ATOM 776 C C . TYR A 1 96 ? -32.295 -14.791 26.035 1.00 96.81 96 TYR A C 1
ATOM 778 O O . TYR A 1 96 ? -32.580 -13.849 25.297 1.00 96.81 96 TYR A O 1
ATOM 786 N N . VAL A 1 97 ? -31.861 -14.633 27.276 1.00 96.12 97 VAL A N 1
ATOM 787 C CA . VAL A 1 97 ? -31.584 -13.332 27.870 1.00 96.12 97 VAL A CA 1
ATOM 788 C C . VAL A 1 97 ? -30.122 -12.977 27.616 1.00 96.12 97 VAL A C 1
ATOM 790 O O . VAL A 1 97 ? -29.220 -13.719 28.008 1.00 96.12 97 VAL A O 1
ATOM 793 N N . ILE A 1 98 ? -29.882 -11.848 26.951 1.00 96.38 98 ILE A N 1
ATOM 794 C CA . ILE A 1 98 ? -28.545 -11.300 26.722 1.00 96.38 98 ILE A CA 1
ATOM 795 C C . ILE A 1 98 ? -28.431 -9.984 27.475 1.00 96.38 98 ILE A C 1
ATOM 797 O O . ILE A 1 98 ? -29.089 -9.006 27.125 1.00 96.38 98 ILE A O 1
ATOM 801 N N . ASP A 1 99 ? -27.548 -9.943 28.467 1.00 96.81 99 ASP A N 1
ATOM 802 C CA . ASP A 1 99 ? -27.158 -8.690 29.102 1.00 96.81 99 ASP A CA 1
ATOM 803 C C . ASP A 1 99 ? -26.074 -7.996 28.270 1.00 96.81 99 ASP A C 1
ATOM 805 O O . ASP A 1 99 ? -25.000 -8.547 27.999 1.00 96.81 99 ASP A O 1
ATOM 809 N N . ILE A 1 100 ? -26.380 -6.787 27.811 1.00 95.62 100 ILE A N 1
ATOM 810 C CA . ILE A 1 100 ? -25.464 -5.949 27.053 1.00 95.62 100 ILE A CA 1
ATOM 811 C C . ILE A 1 100 ? -24.955 -4.859 27.982 1.00 95.62 100 ILE A C 1
ATOM 813 O O . ILE A 1 100 ? -25.687 -3.935 28.327 1.00 95.62 100 ILE A O 1
ATOM 817 N N . GLU A 1 101 ? -23.661 -4.918 28.295 1.00 95.75 101 GLU A N 1
ATOM 818 C CA . GLU A 1 101 ? -22.933 -3.854 28.984 1.00 95.75 101 GLU A CA 1
ATOM 819 C C . GLU A 1 101 ? -22.131 -3.012 27.968 1.00 95.75 101 GLU A C 1
ATOM 821 O O . GLU A 1 101 ? -21.041 -3.423 27.540 1.00 95.75 101 GLU A O 1
ATOM 826 N N . PRO A 1 102 ? -22.602 -1.808 27.583 1.00 94.88 102 PRO A N 1
ATOM 827 C CA . PRO A 1 102 ? -21.917 -0.954 26.607 1.00 94.88 102 PRO A CA 1
ATOM 828 C C . PRO A 1 102 ? -20.460 -0.629 26.971 1.00 94.88 102 PRO A C 1
ATOM 830 O O . PRO A 1 102 ? -19.594 -0.567 26.095 1.00 94.88 102 PRO A O 1
ATOM 833 N N . ALA A 1 103 ? -20.160 -0.503 28.267 1.00 93.00 103 ALA A N 1
ATOM 834 C CA . ALA A 1 103 ? -18.807 -0.266 28.759 1.00 93.00 103 ALA A CA 1
ATOM 835 C C . ALA A 1 103 ? -17.851 -1.436 28.460 1.00 93.00 103 ALA A C 1
ATOM 837 O O . ALA A 1 103 ? -16.715 -1.206 28.035 1.00 93.00 103 ALA A O 1
ATOM 838 N N . ARG A 1 104 ? -18.309 -2.691 28.601 1.00 92.62 104 ARG A N 1
ATOM 839 C CA . ARG A 1 104 ? -17.509 -3.877 28.242 1.00 92.62 104 ARG A CA 1
ATOM 840 C C . ARG A 1 104 ? -17.230 -3.925 26.745 1.00 92.62 104 ARG A C 1
ATOM 842 O O . ARG A 1 104 ? -16.107 -4.230 26.345 1.00 92.62 104 ARG A O 1
ATOM 849 N N . ILE A 1 105 ? -18.218 -3.570 25.920 1.00 93.06 105 ILE A N 1
ATOM 850 C CA . ILE A 1 105 ? -18.046 -3.470 24.464 1.00 93.06 105 ILE A CA 1
ATOM 851 C C . ILE A 1 105 ? -16.992 -2.411 24.126 1.00 93.06 105 ILE A C 1
ATOM 853 O O . ILE A 1 105 ? -16.073 -2.694 23.358 1.00 93.06 105 ILE A O 1
ATOM 857 N N . CYS A 1 106 ? -17.077 -1.222 24.733 1.00 93.81 106 CYS A N 1
ATOM 858 C CA . CYS A 1 106 ? -16.081 -0.163 24.559 1.00 93.81 106 CYS A CA 1
ATOM 859 C C . CYS A 1 106 ? -14.671 -0.664 24.904 1.00 93.81 106 CYS A C 1
ATOM 861 O O . CYS A 1 106 ? -13.759 -0.553 24.085 1.00 93.81 106 CYS A O 1
ATOM 863 N N . SER A 1 107 ? -14.509 -1.301 26.067 1.00 92.19 107 SER A N 1
ATOM 864 C CA . SER A 1 107 ? -13.229 -1.870 26.499 1.00 92.19 107 SER A CA 1
ATOM 865 C C . SER A 1 107 ? -12.669 -2.881 25.503 1.00 92.19 107 SER A C 1
ATOM 867 O O . SER A 1 107 ? -11.493 -2.827 25.135 1.00 92.19 107 SER A O 1
ATOM 869 N N . ARG A 1 108 ? -13.528 -3.781 25.007 1.00 92.81 108 ARG A N 1
ATOM 870 C CA . ARG A 1 108 ? -13.130 -4.795 24.032 1.00 92.81 108 ARG A CA 1
ATOM 871 C C . ARG A 1 108 ? -12.701 -4.167 22.711 1.00 92.81 108 ARG A C 1
ATOM 873 O O . ARG A 1 108 ? -11.689 -4.589 22.157 1.00 92.81 108 ARG A O 1
ATOM 880 N N . ILE A 1 109 ? -13.421 -3.154 22.225 1.00 91.81 109 ILE A N 1
ATOM 881 C CA . ILE A 1 109 ? -13.053 -2.431 21.001 1.00 91.81 109 ILE A CA 1
ATOM 882 C C . ILE A 1 109 ? -11.695 -1.744 21.177 1.00 91.81 109 ILE A C 1
ATOM 884 O O . ILE A 1 109 ? -10.834 -1.894 20.314 1.00 91.81 109 ILE A O 1
ATOM 888 N N . LEU A 1 110 ? -11.473 -1.031 22.286 1.00 91.31 110 LEU A N 1
ATOM 889 C CA . LEU A 1 110 ? -10.195 -0.359 22.560 1.00 91.31 110 LEU A CA 1
ATOM 890 C C . LEU A 1 110 ? -9.034 -1.356 22.645 1.00 91.31 110 LEU A C 1
ATOM 892 O O . LEU A 1 110 ? -7.976 -1.119 22.064 1.00 91.31 110 LEU A O 1
ATOM 896 N N . SER A 1 111 ? -9.248 -2.491 23.313 1.00 91.25 111 SER A N 1
ATOM 897 C CA . SER A 1 111 ? -8.274 -3.583 23.398 1.00 91.25 111 SER A CA 1
ATOM 898 C C . SER A 1 111 ? -7.893 -4.111 22.011 1.00 91.25 111 SER A C 1
ATOM 900 O O . SER A 1 111 ? -6.706 -4.178 21.690 1.00 91.25 111 SER A O 1
ATOM 902 N N . VAL A 1 112 ? -8.881 -4.405 21.159 1.00 90.69 112 VAL A N 1
ATOM 903 C CA . VAL A 1 112 ? -8.644 -4.882 19.787 1.00 90.69 112 VAL A CA 1
ATOM 904 C C . VAL A 1 112 ? -7.947 -3.818 18.939 1.00 90.69 112 VAL A C 1
ATOM 906 O O . VAL A 1 112 ? -7.014 -4.139 18.211 1.00 90.69 112 VAL A O 1
ATOM 909 N N . ARG A 1 113 ? -8.341 -2.543 19.042 1.00 90.12 113 ARG A N 1
ATOM 910 C CA . ARG A 1 113 ? -7.684 -1.459 18.295 1.00 90.12 113 ARG A CA 1
ATOM 911 C C . ARG A 1 113 ? -6.219 -1.294 18.689 1.00 90.12 113 ARG A C 1
ATOM 913 O O . ARG A 1 113 ? -5.392 -1.129 17.804 1.00 90.12 113 ARG A O 1
ATOM 920 N N . ASN A 1 114 ? -5.905 -1.378 19.982 1.00 90.75 114 ASN A N 1
ATOM 921 C CA . ASN A 1 114 ? -4.529 -1.324 20.479 1.00 90.75 114 ASN A CA 1
ATOM 922 C C . ASN A 1 114 ? -3.693 -2.520 19.992 1.00 90.75 114 ASN A C 1
ATOM 924 O O . ASN A 1 114 ? -2.520 -2.375 19.663 1.00 90.75 114 ASN A O 1
ATOM 928 N N . GLN A 1 115 ? -4.291 -3.712 19.924 1.00 91.25 115 GLN A N 1
ATOM 929 C CA . GLN A 1 115 ? -3.628 -4.869 19.325 1.00 91.25 115 GLN A CA 1
ATOM 930 C C . GLN A 1 115 ? -3.338 -4.622 17.836 1.00 91.25 115 GLN A C 1
ATOM 932 O O . GLN A 1 115 ? -2.199 -4.768 17.403 1.00 91.25 115 GLN A O 1
ATOM 937 N N . ILE A 1 116 ? -4.346 -4.190 17.072 1.00 91.25 116 ILE A N 1
ATOM 938 C CA . ILE A 1 116 ? -4.212 -3.918 15.635 1.00 91.25 116 ILE A CA 1
ATOM 939 C C . ILE A 1 116 ? -3.173 -2.825 15.371 1.00 91.25 116 ILE A C 1
ATOM 941 O O . ILE A 1 116 ? -2.376 -2.975 14.453 1.00 91.25 116 ILE A O 1
ATOM 945 N N . SER A 1 117 ? -3.135 -1.746 16.159 1.00 92.00 117 SER A N 1
ATOM 946 C CA . SER A 1 117 ? -2.161 -0.667 15.954 1.00 92.00 117 SER A CA 1
ATOM 947 C C . SER A 1 117 ? -0.722 -1.147 16.146 1.00 92.00 117 SER A C 1
ATOM 949 O O . SER A 1 117 ? 0.141 -0.804 15.342 1.00 92.00 117 SER A O 1
ATOM 951 N N . LYS A 1 118 ? -0.471 -1.992 17.155 1.00 92.00 118 LYS A N 1
ATOM 952 C CA . LYS A 1 118 ? 0.847 -2.608 17.381 1.00 92.00 118 LYS A CA 1
ATOM 953 C C . LYS A 1 118 ? 1.239 -3.567 16.258 1.00 92.00 118 LYS A C 1
ATOM 955 O O . LYS A 1 118 ? 2.392 -3.579 15.837 1.00 92.00 118 LYS A O 1
ATOM 960 N N . GLU A 1 119 ? 0.290 -4.365 15.765 1.00 92.38 119 GLU A N 1
ATOM 961 C CA . GLU A 1 119 ? 0.516 -5.230 14.601 1.00 92.38 119 GLU A CA 1
ATOM 962 C C . GLU A 1 119 ? 0.848 -4.392 13.361 1.00 92.38 119 GLU A C 1
ATOM 964 O O . GLU A 1 119 ? 1.829 -4.668 12.678 1.00 92.38 119 GLU A O 1
ATOM 969 N N . TRP A 1 120 ? 0.090 -3.321 13.112 1.00 94.56 120 TRP A N 1
ATOM 970 C CA . TRP A 1 120 ? 0.280 -2.433 11.965 1.00 94.56 120 TRP A CA 1
ATOM 971 C C . TRP A 1 120 ? 1.618 -1.716 11.977 1.00 94.56 120 TRP A C 1
ATOM 973 O O . TRP A 1 120 ? 2.228 -1.580 10.924 1.00 94.56 120 TRP A O 1
ATOM 983 N N . GLU A 1 121 ? 2.092 -1.270 13.136 1.00 94.25 121 GLU A N 1
ATOM 984 C CA . GLU A 1 121 ? 3.416 -0.666 13.258 1.00 94.25 121 GLU A CA 1
ATOM 985 C C . GLU A 1 121 ? 4.507 -1.622 12.746 1.00 94.25 121 GLU A C 1
ATOM 987 O O . GLU A 1 121 ? 5.279 -1.263 11.854 1.00 94.25 121 GLU A O 1
ATOM 992 N N . LYS A 1 122 ? 4.513 -2.869 13.235 1.00 92.75 122 LYS A N 1
ATOM 993 C CA . LYS A 1 122 ? 5.460 -3.915 12.809 1.00 92.75 122 LYS A CA 1
ATOM 994 C C . LYS A 1 122 ? 5.310 -4.252 11.326 1.00 92.75 122 LYS A C 1
ATOM 996 O O . LYS A 1 122 ? 6.288 -4.313 10.582 1.00 92.75 122 LYS A O 1
ATOM 1001 N N . ASP A 1 123 ? 4.073 -4.431 10.891 1.00 94.00 123 ASP A N 1
ATOM 1002 C CA . ASP A 1 123 ? 3.714 -4.765 9.519 1.00 94.00 123 ASP A CA 1
ATOM 1003 C C . ASP A 1 123 ? 4.170 -3.672 8.532 1.00 94.00 123 ASP A C 1
ATOM 1005 O O . ASP A 1 123 ? 4.757 -3.966 7.491 1.00 94.00 123 ASP A O 1
ATOM 1009 N N . LEU A 1 124 ? 3.986 -2.394 8.871 1.00 95.06 124 LEU A N 1
ATOM 1010 C CA . LEU A 1 124 ? 4.426 -1.265 8.047 1.00 95.06 124 LEU A CA 1
ATOM 1011 C C . LEU A 1 124 ? 5.955 -1.155 7.974 1.00 95.06 124 LEU A C 1
ATOM 1013 O O . LEU A 1 124 ? 6.485 -0.782 6.925 1.00 95.06 124 LEU A O 1
ATOM 1017 N N . LEU A 1 125 ? 6.681 -1.532 9.030 1.00 93.44 125 LEU A N 1
ATOM 1018 C CA . LEU A 1 125 ? 8.142 -1.648 8.972 1.00 93.44 125 LEU A CA 1
ATOM 1019 C C . LEU A 1 125 ? 8.583 -2.765 8.019 1.00 93.44 125 LEU A C 1
ATOM 1021 O O . LEU A 1 125 ? 9.552 -2.593 7.275 1.00 93.44 125 LEU A O 1
ATOM 1025 N N . ALA A 1 126 ? 7.850 -3.877 7.966 1.00 92.94 126 ALA A N 1
ATOM 1026 C CA . ALA A 1 126 ? 8.136 -4.942 7.013 1.00 92.94 126 ALA A CA 1
ATOM 1027 C C . ALA A 1 126 ? 7.930 -4.491 5.554 1.00 92.94 126 ALA A C 1
ATOM 1029 O O . ALA A 1 126 ? 8.730 -4.845 4.684 1.00 92.94 126 ALA A O 1
ATOM 1030 N N . VAL A 1 127 ? 6.950 -3.617 5.278 1.00 93.81 127 VAL A N 1
ATOM 1031 C CA . VAL A 1 127 ? 6.767 -3.001 3.945 1.00 93.81 127 VAL A CA 1
ATOM 1032 C C . VAL A 1 127 ? 8.033 -2.268 3.469 1.00 93.81 127 VAL A C 1
ATOM 1034 O O . VAL A 1 127 ? 8.332 -2.275 2.270 1.00 93.81 127 VAL A O 1
ATOM 1037 N N . LEU A 1 128 ? 8.828 -1.689 4.378 1.00 91.62 128 LEU A N 1
ATOM 1038 C CA . LEU A 1 128 ? 10.107 -1.046 4.035 1.00 91.62 128 LEU A CA 1
ATOM 1039 C C . LEU A 1 128 ? 11.143 -2.057 3.535 1.00 91.62 128 LEU A C 1
ATOM 1041 O O . LEU A 1 128 ? 11.884 -1.787 2.586 1.00 91.62 128 LEU A O 1
ATOM 1045 N N . GLN A 1 129 ? 11.186 -3.236 4.155 1.00 91.62 129 GLN A N 1
ATOM 1046 C CA . GLN A 1 129 ? 12.100 -4.311 3.774 1.00 91.62 129 GLN A CA 1
ATOM 1047 C C . GLN A 1 129 ? 11.693 -4.944 2.437 1.00 91.62 129 GLN A C 1
ATOM 1049 O O . GLN A 1 129 ? 12.558 -5.266 1.616 1.00 91.62 129 GLN A O 1
ATOM 1054 N N . MET A 1 130 ? 10.384 -5.026 2.163 1.00 91.75 130 MET A N 1
ATOM 1055 C CA . MET A 1 130 ? 9.850 -5.584 0.917 1.00 91.75 130 MET A CA 1
ATOM 1056 C C . MET A 1 130 ? 10.390 -4.894 -0.336 1.00 91.75 130 MET A C 1
ATOM 1058 O O . MET A 1 130 ? 10.628 -5.575 -1.330 1.00 91.75 130 MET A O 1
ATOM 1062 N N . LYS A 1 131 ? 10.635 -3.571 -0.312 1.00 92.25 131 LYS A N 1
ATOM 1063 C CA . LYS A 1 131 ? 11.222 -2.859 -1.466 1.00 92.25 131 LYS A CA 1
ATOM 1064 C C . LYS A 1 131 ? 12.503 -3.550 -1.940 1.00 92.25 131 LYS A C 1
ATOM 1066 O O . LYS A 1 131 ? 12.657 -3.809 -3.131 1.00 92.25 131 LYS A O 1
ATOM 1071 N N . LYS A 1 132 ? 13.426 -3.828 -1.013 1.00 91.50 132 LYS A N 1
ATOM 1072 C CA . LYS A 1 132 ? 14.737 -4.407 -1.339 1.00 91.50 132 LYS A CA 1
ATOM 1073 C C . LYS A 1 132 ? 14.582 -5.804 -1.933 1.00 91.50 132 LYS A C 1
ATOM 1075 O O . LYS A 1 132 ? 15.210 -6.092 -2.944 1.00 91.50 132 LYS A O 1
ATOM 1080 N N . SER A 1 133 ? 13.711 -6.622 -1.341 1.00 91.75 133 SER A N 1
ATOM 1081 C CA . SER A 1 133 ? 13.423 -7.980 -1.814 1.00 91.75 133 SER A CA 1
ATOM 1082 C C . SER A 1 133 ? 12.817 -7.983 -3.223 1.00 91.75 133 SER A C 1
ATOM 1084 O O . SER A 1 133 ? 13.336 -8.665 -4.106 1.00 91.75 133 SER A O 1
ATOM 1086 N N . ILE A 1 134 ? 11.802 -7.146 -3.476 1.00 92.88 134 ILE A N 1
ATOM 1087 C CA . ILE A 1 134 ? 11.155 -7.028 -4.793 1.00 92.88 134 ILE A CA 1
ATOM 1088 C C . ILE A 1 134 ? 12.168 -6.587 -5.858 1.00 92.88 134 ILE A C 1
ATOM 1090 O O . ILE A 1 134 ? 12.283 -7.220 -6.906 1.00 92.88 134 ILE A O 1
ATOM 1094 N N . MET A 1 135 ? 12.947 -5.536 -5.580 1.00 93.31 135 MET A N 1
ATOM 1095 C CA . MET A 1 135 ? 13.935 -5.026 -6.537 1.00 93.31 135 MET A CA 1
ATOM 1096 C C . MET A 1 135 ? 15.082 -6.012 -6.782 1.00 93.31 135 MET A C 1
ATOM 1098 O O . MET A 1 135 ? 15.561 -6.113 -7.911 1.00 93.31 135 MET A O 1
ATOM 1102 N N . HIS A 1 136 ? 15.520 -6.745 -5.755 1.00 93.62 136 HIS A N 1
ATOM 1103 C CA . HIS A 1 136 ? 16.519 -7.802 -5.905 1.00 93.62 136 HIS A CA 1
ATOM 1104 C C . HIS A 1 136 ? 15.997 -8.922 -6.811 1.00 93.62 136 HIS A C 1
ATOM 1106 O O . HIS A 1 136 ? 16.637 -9.238 -7.809 1.00 93.62 136 HIS A O 1
ATOM 1112 N N . SER A 1 137 ? 14.801 -9.449 -6.519 1.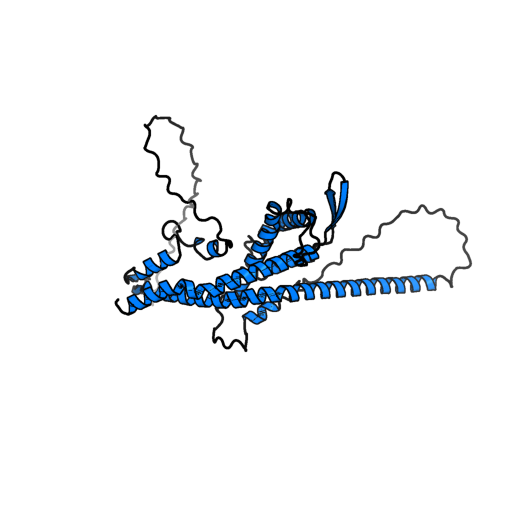00 91.56 137 SER A N 1
ATOM 1113 C CA . SER A 1 137 ? 14.164 -10.515 -7.304 1.00 91.56 137 SER A CA 1
ATOM 1114 C C . SER A 1 137 ? 13.958 -10.111 -8.770 1.00 91.56 137 SER A C 1
ATOM 1116 O O . SER A 1 137 ? 14.201 -10.902 -9.683 1.00 91.56 137 SER A O 1
ATOM 1118 N N . TYR A 1 138 ? 13.579 -8.852 -9.020 1.00 93.56 138 TYR A N 1
ATOM 1119 C CA . TYR A 1 138 ? 13.487 -8.305 -10.373 1.00 93.56 138 TYR A CA 1
ATOM 1120 C C . TYR A 1 138 ? 14.836 -8.288 -11.099 1.00 93.56 138 TYR A C 1
ATOM 1122 O O . TYR A 1 138 ? 14.940 -8.814 -12.208 1.00 93.56 138 TYR A O 1
ATOM 1130 N N . ARG A 1 139 ? 15.877 -7.723 -10.477 1.00 94.38 139 ARG A N 1
ATOM 1131 C CA . ARG A 1 139 ? 17.214 -7.623 -11.087 1.00 94.38 139 ARG A CA 1
ATOM 1132 C C . ARG A 1 139 ? 17.832 -8.993 -11.345 1.00 94.38 139 ARG A C 1
ATOM 1134 O O . ARG A 1 139 ? 18.427 -9.197 -12.397 1.00 94.38 139 ARG A O 1
ATOM 1141 N N . GLU A 1 140 ? 17.658 -9.930 -10.421 1.00 94.25 140 GLU A N 1
ATOM 1142 C CA . GLU A 1 140 ? 18.104 -11.314 -10.570 1.00 94.25 140 GLU A CA 1
ATOM 1143 C C . GLU A 1 140 ? 17.408 -12.006 -11.750 1.00 94.25 140 GLU A C 1
ATOM 1145 O O . GLU A 1 140 ? 18.059 -12.644 -12.579 1.00 94.25 140 GLU A O 1
ATOM 1150 N N . ARG A 1 141 ? 16.090 -11.819 -11.893 1.00 91.19 141 ARG A N 1
ATOM 1151 C CA . ARG A 1 141 ? 15.340 -12.357 -13.033 1.00 91.19 141 ARG A CA 1
ATOM 1152 C C . ARG A 1 141 ? 15.788 -11.757 -14.361 1.00 91.19 141 ARG A C 1
ATOM 1154 O O . ARG A 1 141 ? 15.928 -12.496 -15.332 1.00 91.19 141 ARG A O 1
ATOM 1161 N N . GLU A 1 142 ? 15.982 -10.445 -14.419 1.00 91.56 142 GLU A N 1
ATOM 1162 C CA . GLU A 1 142 ? 16.490 -9.770 -15.617 1.00 91.56 142 GLU A CA 1
ATOM 1163 C C . GLU A 1 142 ? 17.898 -10.259 -15.978 1.00 91.56 142 GLU A C 1
ATOM 1165 O O . GLU A 1 142 ? 18.162 -10.571 -17.138 1.00 91.56 142 GLU A O 1
ATOM 1170 N N . ALA A 1 143 ? 18.784 -10.429 -14.991 1.00 94.38 143 ALA A N 1
ATOM 1171 C CA . ALA A 1 143 ? 20.111 -11.002 -15.209 1.00 94.38 143 ALA A CA 1
ATOM 1172 C C . ALA A 1 143 ? 20.030 -12.422 -15.790 1.00 94.38 143 ALA A C 1
ATOM 1174 O O . ALA A 1 143 ? 20.705 -12.720 -16.775 1.00 94.38 143 ALA A O 1
ATOM 1175 N N . ARG A 1 144 ? 19.151 -13.274 -15.245 1.00 93.62 144 ARG A N 1
ATOM 1176 C CA . ARG A 1 144 ? 18.934 -14.633 -15.758 1.00 93.62 144 ARG A CA 1
ATOM 1177 C C . ARG A 1 144 ? 18.419 -14.633 -17.198 1.00 93.62 144 ARG A C 1
ATOM 1179 O O . ARG A 1 144 ? 18.964 -15.351 -18.028 1.00 93.62 144 ARG A O 1
ATOM 1186 N N . ARG A 1 145 ? 17.434 -13.789 -17.520 1.00 91.25 145 ARG A N 1
ATOM 1187 C CA . ARG A 1 145 ? 16.912 -13.646 -18.893 1.00 91.25 145 ARG A CA 1
ATOM 1188 C C . ARG A 1 145 ? 17.988 -13.198 -19.876 1.00 91.25 145 ARG A C 1
ATOM 1190 O O . ARG A 1 145 ? 18.041 -13.699 -20.994 1.00 91.25 145 ARG A O 1
ATOM 1197 N N . ASN A 1 146 ? 18.852 -12.273 -19.464 1.00 92.88 146 ASN A N 1
ATOM 1198 C CA . ASN A 1 146 ? 19.951 -11.802 -20.301 1.00 92.88 146 ASN A CA 1
ATOM 1199 C C . ASN A 1 146 ? 20.983 -12.908 -20.562 1.00 92.88 146 ASN A C 1
ATOM 1201 O O . ASN A 1 146 ? 21.444 -13.038 -21.693 1.00 92.88 146 ASN A O 1
ATOM 1205 N N . LEU A 1 147 ? 21.302 -13.729 -19.555 1.00 96.44 147 LEU A N 1
ATOM 1206 C CA . LEU A 1 147 ? 22.179 -14.895 -19.714 1.00 96.44 147 LEU A CA 1
ATOM 1207 C C . LEU A 1 147 ? 21.565 -15.951 -20.643 1.00 96.44 147 LEU A C 1
ATOM 1209 O O . LEU A 1 147 ? 22.241 -16.431 -21.548 1.00 96.44 147 LEU A O 1
ATOM 1213 N N . GLU A 1 148 ? 20.281 -16.273 -20.468 1.00 95.62 148 GLU A N 1
ATOM 1214 C CA . GLU A 1 148 ? 19.552 -17.205 -21.341 1.00 95.62 148 GLU A CA 1
ATOM 1215 C C . GLU A 1 148 ? 19.531 -16.710 -22.798 1.00 95.62 148 GLU A C 1
ATOM 1217 O O . GLU A 1 148 ? 19.829 -17.470 -23.719 1.00 95.62 148 GLU A O 1
ATOM 1222 N N . ALA A 1 149 ? 19.265 -15.418 -23.016 1.00 94.81 149 ALA A N 1
ATOM 1223 C CA . ALA A 1 149 ? 19.274 -14.813 -24.348 1.00 94.81 149 ALA A CA 1
ATOM 1224 C C . ALA A 1 149 ? 20.671 -14.815 -24.995 1.00 94.81 149 ALA A C 1
ATOM 1226 O O . ALA A 1 149 ? 20.796 -15.008 -26.207 1.00 94.81 149 ALA A O 1
ATOM 1227 N N . GLN A 1 150 ? 21.730 -14.613 -24.203 1.00 96.06 150 GLN A N 1
ATOM 1228 C CA . GLN A 1 150 ? 23.112 -14.726 -24.676 1.00 96.06 150 GLN A CA 1
ATOM 1229 C C . GLN A 1 150 ? 23.448 -16.167 -25.072 1.00 96.0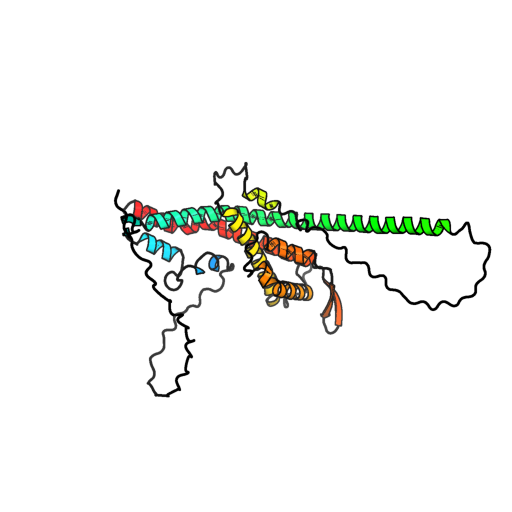6 150 GLN A C 1
ATOM 1231 O O . GLN A 1 150 ? 23.950 -16.381 -26.176 1.00 96.06 150 GLN A O 1
ATOM 1236 N N . ALA A 1 151 ? 23.096 -17.148 -24.236 1.00 96.88 151 ALA A N 1
ATOM 1237 C CA . ALA A 1 151 ? 23.314 -18.566 -24.515 1.00 96.88 151 ALA A CA 1
ATOM 1238 C C . ALA A 1 151 ? 22.570 -19.030 -25.781 1.00 96.88 151 ALA A C 1
ATOM 1240 O O . ALA A 1 151 ? 23.119 -19.777 -26.595 1.00 96.88 151 ALA A O 1
ATOM 1241 N N . GLU A 1 152 ? 21.344 -18.548 -26.004 1.00 97.12 152 GLU A N 1
ATOM 1242 C CA . GLU A 1 152 ? 20.593 -18.838 -27.229 1.00 97.12 152 GLU A CA 1
ATOM 1243 C C . GLU A 1 152 ? 21.278 -18.237 -28.470 1.00 97.12 152 GLU A C 1
ATOM 1245 O O . GLU A 1 152 ? 21.385 -18.887 -29.514 1.00 97.12 152 GLU A O 1
ATOM 1250 N N . LEU A 1 153 ? 21.785 -17.004 -28.371 1.00 96.50 153 LEU A N 1
ATOM 1251 C CA . LEU A 1 153 ? 22.483 -16.341 -29.473 1.00 96.50 153 LEU A CA 1
ATOM 1252 C C . LEU A 1 153 ? 23.820 -17.019 -29.803 1.00 96.50 153 LEU A C 1
ATOM 1254 O O . LEU A 1 153 ? 24.184 -17.117 -30.977 1.00 96.50 153 LEU A O 1
ATOM 1258 N N . GLU A 1 154 ? 24.536 -17.511 -28.793 1.00 97.12 154 GLU A N 1
ATOM 1259 C CA . GLU A 1 154 ? 25.744 -18.319 -28.965 1.00 97.12 154 GLU A CA 1
ATOM 1260 C C . GLU A 1 154 ? 25.439 -19.678 -29.597 1.00 97.12 154 GLU A C 1
ATOM 1262 O O . GLU A 1 154 ? 26.099 -20.050 -30.568 1.00 97.12 154 GLU A O 1
ATOM 1267 N N . SER A 1 155 ? 24.383 -20.360 -29.150 1.00 96.88 155 SER A N 1
ATOM 1268 C CA . SER A 1 155 ? 23.939 -21.634 -29.735 1.00 96.88 155 SER A CA 1
ATOM 1269 C C . SER A 1 155 ? 23.621 -21.476 -31.227 1.00 96.88 155 SER A C 1
ATOM 1271 O O . SER A 1 155 ? 24.139 -22.210 -32.067 1.00 96.88 155 SER A O 1
ATOM 1273 N N . ARG A 1 156 ? 22.887 -20.416 -31.597 1.00 96.56 156 ARG A N 1
ATOM 1274 C CA . ARG A 1 156 ? 22.600 -20.084 -33.006 1.00 96.56 156 ARG A CA 1
ATOM 1275 C C . ARG A 1 156 ? 23.856 -19.757 -33.821 1.00 96.56 156 ARG A C 1
ATOM 1277 O O . ARG A 1 156 ? 23.874 -19.973 -35.034 1.00 96.56 156 ARG A O 1
ATOM 1284 N N . ARG A 1 157 ? 24.904 -19.206 -33.196 1.00 96.38 157 ARG A N 1
ATOM 1285 C CA . ARG A 1 157 ? 26.192 -18.940 -33.863 1.00 96.38 157 ARG A CA 1
ATOM 1286 C C . ARG A 1 157 ? 26.962 -20.229 -34.140 1.00 96.38 157 ARG A C 1
ATOM 1288 O O . ARG A 1 157 ? 27.571 -20.316 -35.204 1.00 96.38 157 ARG A O 1
ATOM 1295 N N . VAL A 1 158 ? 26.933 -21.197 -33.225 1.00 95.94 158 VAL A N 1
ATOM 1296 C CA . VAL A 1 158 ? 27.562 -22.515 -33.414 1.00 95.94 158 VAL A CA 1
ATOM 1297 C C . VAL A 1 158 ? 26.865 -23.277 -34.541 1.00 95.94 158 VAL A C 1
ATOM 1299 O O . VAL A 1 158 ? 27.525 -23.636 -35.512 1.00 95.94 158 VAL A O 1
ATOM 1302 N N . GLU A 1 159 ? 25.533 -23.374 -34.508 1.00 95.50 159 GLU A N 1
ATOM 1303 C CA . GLU A 1 159 ? 24.754 -24.037 -35.568 1.00 95.50 159 GLU A CA 1
ATOM 1304 C C . GLU A 1 159 ? 24.991 -23.425 -36.958 1.00 95.50 159 GLU A C 1
ATOM 1306 O O . GLU A 1 159 ? 24.993 -24.120 -37.976 1.00 95.50 159 GLU A O 1
ATOM 1311 N N . LYS A 1 160 ? 25.169 -22.098 -37.031 1.00 95.31 160 LYS A N 1
ATOM 1312 C CA . LYS A 1 160 ? 25.454 -21.422 -38.300 1.00 95.31 160 LYS A CA 1
ATOM 1313 C C . LYS A 1 160 ? 26.848 -21.770 -38.830 1.00 95.31 160 LYS A C 1
ATOM 1315 O O . LYS A 1 160 ? 26.985 -21.967 -40.033 1.00 95.31 160 LYS A O 1
ATOM 1320 N N . LYS A 1 161 ? 27.853 -21.869 -37.953 1.00 94.12 161 LYS A N 1
ATOM 1321 C CA . LYS A 1 161 ? 29.216 -22.268 -38.337 1.00 94.12 161 LYS A CA 1
ATOM 1322 C C . LYS A 1 161 ? 29.274 -23.718 -38.813 1.00 94.12 161 LYS A C 1
ATOM 1324 O O . LYS A 1 161 ? 29.938 -23.985 -39.806 1.00 94.12 161 LYS A O 1
ATOM 1329 N N . GLU A 1 162 ? 28.543 -24.624 -38.165 1.00 92.75 162 GLU A N 1
ATOM 1330 C CA . GLU A 1 162 ? 28.452 -26.028 -38.596 1.00 92.75 162 GLU A CA 1
ATOM 1331 C C . GLU A 1 162 ? 27.847 -26.151 -40.002 1.00 92.75 162 GLU A C 1
ATOM 1333 O O . GLU A 1 162 ? 28.377 -26.862 -40.847 1.00 92.75 162 GLU A O 1
ATOM 1338 N N . LYS A 1 163 ? 26.798 -25.375 -40.304 1.00 91.69 163 LYS A N 1
ATOM 1339 C CA . LYS A 1 163 ? 26.175 -25.351 -41.642 1.00 91.69 163 LYS A CA 1
ATOM 1340 C C . LYS A 1 163 ? 27.022 -24.679 -42.726 1.00 91.69 163 LYS A C 1
ATOM 1342 O O . LYS A 1 163 ? 26.742 -24.870 -43.909 1.00 91.69 163 LYS A O 1
ATOM 1347 N N . GLU A 1 164 ? 27.981 -23.835 -42.352 1.00 88.44 164 GLU A N 1
ATOM 1348 C CA . GLU A 1 164 ? 28.905 -23.187 -43.292 1.00 88.44 164 GLU A CA 1
ATOM 1349 C C . GLU A 1 164 ? 30.140 -24.060 -43.558 1.00 88.44 164 GLU A C 1
ATOM 1351 O O . GLU A 1 164 ? 30.565 -24.134 -44.706 1.00 88.44 164 GLU A O 1
ATOM 1356 N N . GLY A 1 165 ? 30.649 -24.787 -42.556 1.00 81.38 165 GLY A N 1
ATOM 1357 C CA . GLY A 1 165 ? 31.813 -25.673 -42.703 1.00 81.38 165 GLY A CA 1
ATOM 1358 C C . GLY A 1 165 ? 31.594 -26.893 -43.607 1.00 81.38 165 GLY A C 1
ATOM 1359 O O . GLY A 1 165 ? 32.556 -27.411 -44.164 1.00 81.38 165 GLY A O 1
ATOM 1360 N N . ASP A 1 166 ? 30.346 -27.320 -43.809 1.00 71.44 166 ASP A N 1
ATOM 1361 C CA . ASP A 1 166 ? 30.009 -28.473 -44.661 1.00 71.44 166 ASP A CA 1
ATOM 1362 C C . ASP A 1 166 ? 29.902 -28.122 -46.162 1.00 71.44 166 ASP A C 1
ATOM 1364 O O . ASP A 1 166 ? 29.724 -28.997 -47.007 1.00 71.44 166 ASP A O 1
ATOM 1368 N N . LYS A 1 167 ? 30.006 -26.835 -46.533 1.00 66.94 167 LYS A N 1
ATOM 1369 C CA . LYS A 1 167 ? 29.861 -26.385 -47.933 1.00 66.94 167 LYS A CA 1
ATOM 1370 C C . LYS A 1 167 ? 31.159 -26.361 -48.738 1.00 66.94 167 LYS A C 1
ATOM 1372 O O . LYS A 1 167 ? 31.098 -26.174 -49.951 1.00 66.94 167 LYS A O 1
ATOM 1377 N N . ASP A 1 168 ? 32.306 -26.583 -48.102 1.00 62.69 168 ASP A N 1
ATOM 1378 C CA . ASP A 1 168 ? 33.614 -26.446 -48.755 1.00 62.69 168 ASP A CA 1
ATOM 1379 C C . ASP A 1 168 ? 34.148 -27.755 -49.380 1.00 62.69 168 ASP A C 1
ATOM 1381 O O . ASP A 1 168 ? 35.238 -27.753 -49.952 1.00 62.69 168 ASP A O 1
ATOM 1385 N N . ILE A 1 169 ? 33.397 -28.869 -49.335 1.00 61.91 169 ILE A N 1
ATOM 1386 C CA . ILE A 1 169 ? 33.859 -30.176 -49.860 1.00 61.91 169 ILE A CA 1
ATOM 1387 C C . ILE A 1 169 ? 33.088 -30.660 -51.111 1.00 61.91 169 ILE A C 1
ATOM 1389 O O . ILE A 1 169 ? 33.646 -31.409 -51.912 1.00 61.91 169 ILE A O 1
ATOM 1393 N N . GLU A 1 170 ? 31.882 -30.160 -51.398 1.00 57.22 170 GLU A N 1
ATOM 1394 C CA . GLU A 1 170 ? 31.113 -30.526 -52.606 1.00 57.22 170 GLU A CA 1
ATOM 1395 C C . GLU A 1 170 ? 30.754 -29.288 -53.445 1.00 57.22 170 GLU A C 1
ATOM 1397 O O . GLU A 1 170 ? 29.651 -28.754 -53.344 1.00 57.22 170 GLU A O 1
ATOM 1402 N N . GLY A 1 171 ? 31.666 -28.783 -54.288 1.00 52.88 171 GLY A N 1
ATOM 1403 C CA . GLY A 1 171 ? 31.285 -27.615 -55.096 1.00 52.88 171 GLY A CA 1
ATOM 1404 C C . GLY A 1 171 ? 32.252 -27.015 -56.108 1.00 52.88 171 GLY A C 1
ATOM 1405 O O . GLY A 1 171 ? 31.969 -25.934 -56.619 1.00 52.88 171 GLY A O 1
ATOM 1406 N N . LEU A 1 172 ? 33.352 -27.675 -56.478 1.00 53.44 172 LEU A N 1
ATOM 1407 C CA . LEU A 1 172 ? 34.021 -27.363 -57.748 1.00 53.44 172 LEU A CA 1
ATOM 1408 C C . LEU A 1 172 ? 33.163 -27.928 -58.891 1.00 53.44 172 LEU A C 1
ATOM 1410 O O . LEU A 1 172 ? 33.397 -29.063 -59.300 1.00 53.44 172 LEU A O 1
ATOM 1414 N N . LYS A 1 173 ? 32.175 -27.148 -59.361 1.00 55.31 173 LYS A N 1
ATOM 1415 C CA . LYS A 1 173 ? 31.531 -27.145 -60.703 1.00 55.31 173 LYS A CA 1
ATOM 1416 C C . LYS A 1 173 ? 30.019 -26.897 -60.608 1.00 55.31 173 LYS A C 1
ATOM 1418 O O . LYS A 1 173 ? 29.248 -27.841 -60.586 1.00 55.31 173 LYS A O 1
ATOM 1423 N N . GLU A 1 174 ? 29.593 -25.640 -60.680 1.00 56.09 174 GLU A N 1
ATOM 1424 C CA . GLU A 1 174 ? 28.532 -25.238 -61.620 1.00 56.09 174 GLU A CA 1
ATOM 1425 C C . GLU A 1 174 ? 28.403 -23.710 -61.646 1.00 56.09 174 GLU A C 1
ATOM 1427 O O . GLU A 1 174 ? 27.929 -23.070 -60.708 1.00 56.09 174 GLU A O 1
ATOM 1432 N N . GLU A 1 175 ? 28.830 -23.113 -62.758 1.00 57.25 175 GLU A N 1
ATOM 1433 C CA . GLU A 1 175 ? 28.515 -21.733 -63.107 1.00 57.25 175 GLU A CA 1
ATOM 1434 C C . GLU A 1 175 ? 27.012 -21.607 -63.378 1.00 57.25 175 GLU A C 1
ATOM 1436 O O . GLU A 1 175 ? 26.515 -22.121 -64.381 1.00 57.25 175 GLU A O 1
ATOM 1441 N N . ARG A 1 176 ? 26.277 -20.853 -62.554 1.00 49.25 176 ARG A N 1
ATOM 1442 C CA . ARG A 1 176 ? 24.977 -20.307 -62.973 1.00 49.25 176 ARG A CA 1
ATOM 1443 C C . ARG A 1 176 ? 24.849 -18.832 -62.629 1.00 49.25 176 ARG A C 1
ATOM 1445 O O . ARG A 1 176 ? 24.716 -18.428 -61.479 1.00 49.25 176 ARG A O 1
ATOM 1452 N N . LYS A 1 177 ? 24.848 -18.036 -63.700 1.00 53.31 177 LYS A N 1
ATOM 1453 C CA . LYS A 1 177 ? 24.414 -16.640 -63.754 1.00 53.31 177 LYS A CA 1
ATOM 1454 C C . LYS A 1 177 ? 22.924 -16.576 -63.406 1.00 53.31 177 LYS A C 1
ATOM 1456 O O . LYS A 1 177 ? 22.097 -17.068 -64.168 1.00 53.31 177 LYS A O 1
ATOM 1461 N N . GLY A 1 178 ? 22.582 -15.963 -62.276 1.00 50.09 178 GLY A N 1
ATOM 1462 C CA . GLY A 1 178 ? 21.196 -15.752 -61.865 1.00 50.09 178 GLY A CA 1
ATOM 1463 C C . GLY A 1 178 ? 21.047 -14.487 -61.031 1.00 50.09 178 GLY A C 1
ATOM 1464 O O . GLY A 1 178 ? 21.492 -14.421 -59.891 1.00 50.09 178 GLY A O 1
ATOM 1465 N N . THR A 1 179 ? 20.425 -13.473 -61.621 1.00 52.81 179 THR A N 1
ATOM 1466 C CA . THR A 1 179 ? 20.126 -12.163 -61.037 1.00 52.81 179 THR A CA 1
ATOM 1467 C C . THR A 1 179 ? 19.043 -12.308 -59.962 1.00 52.81 179 THR A C 1
ATOM 1469 O O . THR A 1 179 ? 17.876 -12.510 -60.294 1.00 52.81 179 THR A O 1
ATOM 1472 N N . VAL A 1 180 ? 19.393 -12.216 -58.674 1.00 48.44 180 VAL A N 1
ATOM 1473 C CA . VAL A 1 180 ? 18.414 -12.328 -57.574 1.00 48.44 180 VAL A CA 1
ATOM 1474 C C . VAL A 1 180 ? 18.039 -10.943 -57.041 1.00 48.44 180 VAL A C 1
ATOM 1476 O O . VAL A 1 180 ? 18.856 -10.225 -56.469 1.00 48.44 180 VAL A O 1
ATOM 1479 N N . LYS A 1 181 ? 16.765 -10.583 -57.232 1.00 53.44 181 LYS A N 1
ATOM 1480 C CA . LYS A 1 181 ? 16.072 -9.442 -56.614 1.00 53.44 181 LYS A CA 1
ATOM 1481 C C . LYS A 1 181 ? 15.925 -9.722 -55.111 1.00 53.44 181 LYS A C 1
ATOM 1483 O O . LYS A 1 181 ? 15.218 -10.648 -54.728 1.00 53.44 181 LYS A O 1
ATOM 1488 N N . GLY A 1 182 ? 16.617 -8.955 -54.270 1.00 51.28 182 GLY A N 1
ATOM 1489 C CA . GLY A 1 182 ? 16.600 -9.124 -52.816 1.00 51.28 182 GLY A CA 1
ATOM 1490 C C . GLY A 1 182 ? 15.321 -8.584 -52.175 1.00 51.28 182 GLY A C 1
ATOM 1491 O O . GLY A 1 182 ? 15.151 -7.373 -52.058 1.00 51.28 182 GLY A O 1
ATOM 1492 N N . GLU A 1 183 ? 14.441 -9.479 -51.728 1.00 47.94 183 GLU A N 1
ATOM 1493 C CA . GLU A 1 183 ? 13.354 -9.151 -50.803 1.00 47.94 183 GLU A CA 1
ATOM 1494 C C . GLU A 1 183 ? 13.850 -9.263 -49.355 1.00 47.94 183 GLU A C 1
ATOM 1496 O O . GLU A 1 183 ? 14.203 -10.340 -48.868 1.00 47.94 183 GLU A O 1
ATOM 1501 N N . SER A 1 184 ? 13.869 -8.135 -48.646 1.00 55.38 184 SER A N 1
ATOM 1502 C CA . SER A 1 184 ? 14.223 -8.057 -47.227 1.00 55.38 184 SER A CA 1
ATOM 1503 C C . SER A 1 184 ? 13.141 -8.714 -46.364 1.00 55.38 184 SER A C 1
ATOM 1505 O O . SER A 1 184 ? 12.189 -8.070 -45.918 1.00 55.38 184 SER A O 1
ATOM 1507 N N . LYS A 1 185 ? 13.276 -10.019 -46.118 1.00 56.41 185 LYS A N 1
ATOM 1508 C CA . LYS A 1 185 ? 12.391 -10.776 -45.228 1.00 56.41 185 LYS A CA 1
ATOM 1509 C C . LYS A 1 185 ? 12.722 -10.455 -43.768 1.00 56.41 185 LYS A C 1
ATOM 1511 O O . LYS A 1 185 ? 13.640 -11.026 -43.185 1.00 56.41 185 LYS A O 1
ATOM 1516 N N . TRP A 1 186 ? 11.962 -9.541 -43.167 1.00 54.75 186 TRP A N 1
ATOM 1517 C CA . TRP A 1 186 ? 12.009 -9.276 -41.728 1.00 54.75 186 TRP A CA 1
ATOM 1518 C C . TRP A 1 186 ? 11.675 -10.555 -40.948 1.00 54.75 186 TRP A C 1
ATOM 1520 O O . TRP A 1 186 ? 10.547 -11.050 -40.992 1.00 54.75 186 TRP A O 1
ATOM 1530 N N . VAL A 1 187 ? 12.659 -11.098 -40.232 1.00 48.41 187 VAL A N 1
ATOM 1531 C CA . VAL A 1 187 ? 12.471 -12.244 -39.337 1.00 48.41 187 VAL A CA 1
ATOM 1532 C C . VAL A 1 187 ? 11.760 -11.746 -38.080 1.00 48.41 187 VAL A C 1
ATOM 1534 O O . VAL A 1 187 ? 12.352 -11.063 -37.247 1.00 48.41 187 VAL A O 1
ATOM 1537 N N . ARG A 1 188 ? 10.466 -12.057 -37.944 1.00 43.50 188 ARG A N 1
ATOM 1538 C CA . ARG A 1 188 ? 9.740 -11.846 -36.685 1.00 43.50 188 ARG A CA 1
ATOM 1539 C C . ARG A 1 188 ? 10.255 -12.859 -35.665 1.00 43.50 188 ARG A C 1
ATOM 1541 O O . ARG A 1 188 ? 10.064 -14.057 -35.848 1.00 43.50 188 ARG A O 1
ATOM 1548 N N . VAL A 1 189 ? 10.896 -12.381 -34.602 1.00 50.06 189 VAL A N 1
ATOM 1549 C CA . VAL A 1 189 ? 11.180 -13.205 -33.422 1.00 50.06 189 VAL A CA 1
ATOM 1550 C C . VAL A 1 189 ? 9.832 -13.538 -32.786 1.00 50.06 189 VAL A C 1
ATOM 1552 O O . VAL A 1 189 ? 9.061 -12.631 -32.465 1.00 50.06 189 VAL A O 1
ATOM 1555 N N . ALA A 1 190 ? 9.500 -14.826 -32.693 1.00 38.47 190 ALA A N 1
ATOM 1556 C CA . ALA A 1 190 ? 8.263 -15.258 -32.059 1.00 38.47 190 ALA A CA 1
ATOM 1557 C C . ALA A 1 190 ? 8.258 -14.786 -30.592 1.00 38.47 190 ALA A C 1
ATOM 1559 O O . ALA A 1 190 ? 9.284 -14.919 -29.921 1.00 38.47 190 ALA A O 1
ATOM 1560 N N . PRO A 1 191 ? 7.143 -14.236 -30.075 1.00 49.38 191 PRO A N 1
ATOM 1561 C CA . PRO A 1 191 ? 7.028 -13.954 -28.653 1.00 49.38 191 PRO A CA 1
ATOM 1562 C C . PRO A 1 191 ? 7.181 -15.279 -27.909 1.00 49.38 191 PRO A C 1
ATOM 1564 O O . PRO A 1 191 ? 6.439 -16.220 -28.190 1.00 49.38 191 PRO A O 1
ATOM 1567 N N . LEU A 1 192 ? 8.156 -15.355 -27.003 1.00 46.75 192 LEU A N 1
ATOM 1568 C CA . LEU A 1 192 ? 8.398 -16.515 -26.153 1.00 46.75 192 LEU A CA 1
ATOM 1569 C C . LEU A 1 192 ? 7.076 -16.869 -25.449 1.00 46.75 192 LEU A C 1
ATOM 1571 O O . LEU A 1 192 ? 6.593 -16.116 -24.600 1.00 46.75 192 LEU A O 1
ATOM 1575 N N . MET A 1 193 ? 6.429 -17.956 -25.875 1.00 41.78 193 MET A N 1
ATOM 1576 C CA . MET A 1 193 ? 5.155 -18.387 -25.305 1.00 41.78 193 MET A CA 1
ATOM 1577 C C . MET A 1 193 ? 5.423 -18.832 -23.865 1.00 41.78 193 MET A C 1
ATOM 1579 O O . MET A 1 193 ? 6.033 -19.869 -23.629 1.00 41.78 193 MET A O 1
ATOM 1583 N N . SER A 1 194 ? 5.003 -18.005 -22.908 1.00 42.06 194 SER A N 1
ATOM 1584 C CA . SER A 1 194 ? 5.114 -18.244 -21.469 1.00 42.06 194 SER A CA 1
ATOM 1585 C C . SER A 1 194 ? 4.244 -19.440 -21.069 1.00 42.06 194 SER A C 1
ATOM 1587 O O . SER A 1 194 ? 3.059 -19.305 -20.771 1.00 42.06 194 SER A O 1
ATOM 1589 N N . SER A 1 195 ? 4.821 -20.640 -21.102 1.00 42.06 195 SER A N 1
ATOM 1590 C CA . SER A 1 195 ? 4.227 -21.834 -20.507 1.00 42.06 195 SER A CA 1
ATOM 1591 C C . SER A 1 195 ? 4.440 -21.801 -18.992 1.00 42.06 195 SER A C 1
ATOM 1593 O O . SER A 1 195 ? 5.578 -21.730 -18.539 1.00 42.06 195 SER A O 1
ATOM 1595 N N . ALA A 1 196 ? 3.339 -21.890 -18.245 1.00 43.41 196 ALA A N 1
ATOM 1596 C CA . ALA A 1 196 ? 3.234 -21.858 -16.785 1.00 43.41 196 ALA A CA 1
ATOM 1597 C C . ALA A 1 196 ? 3.585 -20.505 -16.138 1.00 43.41 196 ALA A C 1
ATOM 1599 O O . ALA A 1 196 ? 4.717 -20.030 -16.146 1.00 43.41 196 ALA A O 1
ATOM 1600 N N . THR A 1 197 ? 2.571 -19.892 -15.528 1.00 52.88 197 THR A N 1
ATOM 1601 C CA . THR A 1 197 ? 2.670 -18.701 -14.682 1.00 52.88 197 THR A CA 1
ATOM 1602 C C . THR A 1 197 ? 3.470 -19.025 -13.420 1.00 52.88 197 THR A C 1
ATOM 1604 O O . THR A 1 197 ? 2.896 -19.221 -12.348 1.00 52.88 197 THR A O 1
ATOM 1607 N N . THR A 1 198 ? 4.794 -19.131 -13.527 1.00 58.84 198 THR A N 1
ATOM 1608 C CA . THR A 1 198 ? 5.668 -19.048 -12.353 1.00 58.84 198 THR A CA 1
ATOM 1609 C C . THR A 1 198 ? 5.327 -17.750 -11.623 1.00 58.84 198 THR A C 1
ATOM 1611 O O . THR A 1 198 ? 5.273 -16.705 -12.280 1.00 58.84 198 THR A O 1
ATOM 1614 N N . PRO A 1 199 ? 5.028 -17.800 -10.312 1.00 59.22 199 PRO A N 1
ATOM 1615 C CA . PRO A 1 199 ? 4.625 -16.629 -9.554 1.00 59.22 199 PRO A CA 1
ATOM 1616 C C . PRO A 1 199 ? 5.661 -15.521 -9.711 1.00 59.22 199 PRO A C 1
ATOM 1618 O O . PRO A 1 199 ? 6.874 -15.729 -9.664 1.00 59.22 199 PRO A O 1
ATOM 1621 N N . GLY A 1 200 ? 5.126 -14.346 -9.985 1.00 67.25 200 GLY A N 1
ATOM 1622 C CA . GLY A 1 200 ? 5.825 -13.278 -10.651 1.00 67.25 200 GLY A CA 1
ATOM 1623 C C . GLY A 1 200 ? 6.764 -12.437 -9.783 1.00 67.25 200 GLY A C 1
ATOM 1624 O O . GLY A 1 200 ? 7.568 -11.696 -10.315 1.00 67.25 200 GLY A O 1
ATOM 1625 N N . PHE A 1 201 ? 6.856 -12.665 -8.479 1.00 79.31 201 PHE A N 1
ATOM 1626 C CA . PHE A 1 201 ? 8.023 -12.356 -7.639 1.00 79.31 201 PHE A CA 1
ATOM 1627 C C . PHE A 1 201 ? 7.950 -13.232 -6.396 1.00 79.31 201 PHE A C 1
ATOM 1629 O O . PHE A 1 201 ? 6.881 -13.760 -6.074 1.00 79.31 201 PHE A O 1
ATOM 1636 N N . ASP A 1 202 ? 9.070 -13.387 -5.695 1.00 75.75 202 ASP A N 1
ATOM 1637 C CA . ASP A 1 202 ? 9.067 -14.089 -4.417 1.00 75.75 202 ASP A CA 1
ATOM 1638 C C . ASP A 1 202 ? 8.202 -13.320 -3.409 1.00 75.75 202 ASP A C 1
ATOM 1640 O O . ASP A 1 202 ? 8.587 -12.282 -2.873 1.00 75.75 202 ASP A O 1
ATOM 1644 N N . ARG A 1 203 ? 7.003 -13.844 -3.130 1.00 76.19 203 ARG A N 1
ATOM 1645 C CA . ARG A 1 203 ? 6.082 -13.320 -2.105 1.00 76.19 203 ARG A CA 1
ATOM 1646 C C . ARG A 1 203 ? 6.456 -13.803 -0.698 1.00 76.19 203 ARG A C 1
ATOM 1648 O O . ARG A 1 203 ? 5.613 -13.825 0.200 1.00 76.19 203 ARG A O 1
ATOM 1655 N N . GLN A 1 204 ? 7.730 -14.150 -0.499 1.00 70.88 204 GLN A N 1
ATOM 1656 C CA . GLN A 1 204 ? 8.282 -14.616 0.771 1.00 70.88 204 GLN A CA 1
ATOM 1657 C C . GLN A 1 204 ? 8.036 -13.711 1.989 1.00 70.88 204 GLN A C 1
ATOM 1659 O O . GLN A 1 204 ? 7.998 -14.268 3.086 1.00 70.88 204 GLN A O 1
ATOM 1664 N N . PRO A 1 205 ? 7.786 -12.384 1.876 1.00 64.31 205 PRO A N 1
ATOM 1665 C CA . PRO A 1 205 ? 7.483 -11.587 3.056 1.00 64.31 205 PRO A CA 1
ATOM 1666 C C . PRO A 1 205 ? 6.274 -12.126 3.837 1.00 64.31 205 PRO A C 1
ATOM 1668 O O . PRO A 1 205 ? 6.226 -12.001 5.043 1.00 64.31 205 PRO A O 1
ATOM 1671 N N . LEU A 1 206 ? 5.313 -12.829 3.237 1.00 72.25 206 LEU A N 1
ATOM 1672 C CA . LEU A 1 206 ? 4.155 -13.285 4.022 1.00 72.25 206 LEU A CA 1
ATOM 1673 C C . LEU A 1 206 ? 4.490 -14.313 5.119 1.00 72.25 206 LEU A C 1
ATOM 1675 O O . LEU A 1 206 ? 3.697 -14.458 6.047 1.00 72.25 206 LEU A O 1
ATOM 1679 N N . PHE A 1 207 ? 5.650 -14.978 5.063 1.00 73.38 207 PHE A N 1
ATOM 1680 C CA . PHE A 1 207 ? 6.058 -15.930 6.100 1.00 73.38 207 PHE A CA 1
ATOM 1681 C C . PHE A 1 207 ? 6.342 -15.265 7.455 1.00 73.38 207 PHE A C 1
ATOM 1683 O O . PHE A 1 207 ? 6.058 -15.875 8.483 1.00 73.38 207 PHE A O 1
ATOM 1690 N N . PHE A 1 208 ? 6.806 -14.005 7.490 1.00 76.88 208 PHE A N 1
ATOM 1691 C CA . PHE A 1 208 ? 7.067 -13.324 8.772 1.00 76.88 208 PHE A CA 1
ATOM 1692 C C . PHE A 1 208 ? 5.775 -13.024 9.552 1.00 76.88 208 PHE A C 1
ATOM 1694 O O . PHE A 1 208 ? 5.815 -12.789 10.757 1.00 76.88 208 PHE A O 1
ATOM 1701 N N . LEU A 1 209 ? 4.616 -13.015 8.883 1.00 79.56 209 LEU A N 1
ATOM 1702 C CA . LEU A 1 209 ? 3.333 -12.707 9.520 1.00 79.56 209 LEU A CA 1
ATOM 1703 C C . LEU A 1 209 ? 2.790 -13.870 10.352 1.00 79.56 209 LEU A C 1
ATOM 1705 O O . LEU A 1 209 ? 1.993 -13.636 11.262 1.00 79.56 209 LEU A O 1
ATOM 1709 N N . GLU A 1 210 ? 3.176 -15.103 10.014 1.00 77.06 210 GLU A N 1
ATOM 1710 C CA . GLU A 1 210 ? 2.599 -16.319 10.593 1.00 77.06 210 GLU A CA 1
ATOM 1711 C C . GLU A 1 210 ? 3.374 -16.803 11.825 1.00 77.06 210 GLU A C 1
ATOM 1713 O O . GLU A 1 210 ? 2.768 -17.391 12.719 1.00 77.06 210 GLU A O 1
ATOM 1718 N N . SER A 1 211 ? 4.681 -16.544 11.932 1.00 67.12 211 SER A N 1
ATOM 1719 C CA . SER A 1 211 ? 5.481 -16.929 13.102 1.00 67.12 211 SER A CA 1
ATOM 1720 C C . SER A 1 211 ? 6.779 -16.125 13.160 1.00 67.12 211 SER A C 1
ATOM 1722 O O . SER A 1 211 ? 7.719 -16.431 12.431 1.00 67.12 211 SER A O 1
ATOM 1724 N N . ASP A 1 212 ? 6.848 -15.123 14.036 1.00 69.62 212 ASP A N 1
ATOM 1725 C CA . ASP A 1 212 ? 8.136 -14.597 14.488 1.00 69.62 212 ASP A CA 1
ATOM 1726 C C . ASP A 1 212 ? 8.485 -15.298 15.812 1.00 69.62 212 ASP A C 1
ATOM 1728 O O . ASP A 1 212 ? 7.918 -14.952 16.851 1.00 69.62 212 ASP A O 1
ATOM 1732 N N . PRO A 1 213 ? 9.347 -16.333 15.797 1.00 67.81 213 PRO A N 1
ATOM 1733 C CA . PRO A 1 213 ? 9.710 -17.070 17.004 1.00 67.81 213 PRO A CA 1
ATOM 1734 C C . PRO A 1 213 ? 10.532 -16.232 17.996 1.00 67.81 213 PRO A C 1
ATOM 1736 O O . PRO A 1 213 ? 10.758 -16.693 19.111 1.00 67.81 213 PRO A O 1
ATOM 1739 N N . TYR A 1 214 ? 10.975 -15.031 17.607 1.00 72.06 214 TYR A N 1
ATOM 1740 C CA . TYR A 1 214 ? 11.767 -14.125 18.440 1.00 72.06 214 TYR A CA 1
ATOM 1741 C C . TYR A 1 214 ? 10.973 -12.910 18.929 1.00 72.06 214 TYR A C 1
ATOM 1743 O O . TYR A 1 214 ? 11.536 -12.019 19.567 1.00 72.06 214 TYR A O 1
ATOM 1751 N N . ASP A 1 215 ? 9.671 -12.848 18.643 1.00 75.06 215 ASP A N 1
ATOM 1752 C CA . ASP A 1 215 ? 8.825 -11.760 19.114 1.00 75.06 215 ASP A CA 1
ATOM 1753 C C . ASP A 1 215 ? 8.421 -11.981 20.580 1.00 75.06 215 ASP A C 1
ATOM 1755 O O . ASP A 1 215 ? 7.320 -12.434 20.898 1.00 75.06 215 ASP A O 1
ATOM 1759 N N . ASP A 1 216 ? 9.318 -11.590 21.488 1.00 70.44 216 ASP A N 1
ATOM 1760 C CA . ASP A 1 216 ? 9.120 -11.589 22.947 1.00 70.44 216 ASP A CA 1
ATOM 1761 C C . ASP A 1 216 ? 7.951 -10.697 23.412 1.00 70.44 216 ASP A C 1
ATOM 1763 O O . ASP A 1 216 ? 7.640 -10.637 24.603 1.00 70.44 216 ASP A O 1
ATOM 1767 N N . SER A 1 217 ? 7.255 -9.998 22.505 1.00 73.81 217 SER A N 1
ATOM 1768 C CA . SER A 1 217 ? 6.101 -9.172 22.877 1.00 73.81 217 SER A CA 1
ATOM 1769 C C . SER A 1 217 ? 4.913 -9.975 23.418 1.00 73.81 217 SER A C 1
ATOM 1771 O O . SER A 1 217 ? 3.972 -9.373 23.941 1.00 73.81 217 SER A O 1
ATOM 1773 N N . GLY A 1 218 ? 4.927 -11.309 23.293 1.00 74.19 218 GLY A N 1
ATOM 1774 C CA . GLY A 1 218 ? 3.852 -12.189 23.765 1.00 74.19 218 GLY A CA 1
ATOM 1775 C C . GLY A 1 218 ? 2.513 -11.949 23.056 1.00 74.19 218 GLY A C 1
ATOM 1776 O O . GLY A 1 218 ? 1.471 -12.430 23.505 1.00 74.19 218 GLY A O 1
ATOM 1777 N N . LEU A 1 219 ? 2.514 -11.180 21.963 1.00 72.94 219 LEU A N 1
ATOM 1778 C CA . LEU A 1 219 ? 1.320 -10.850 21.200 1.00 72.94 219 LEU A CA 1
ATOM 1779 C C . LEU A 1 219 ? 1.040 -11.966 20.199 1.00 72.94 219 LEU A C 1
ATOM 1781 O O . LEU A 1 219 ? 1.713 -12.104 19.181 1.00 72.94 219 LEU A O 1
ATOM 1785 N N . VAL A 1 220 ? -0.004 -12.744 20.472 1.00 81.12 220 VAL A N 1
ATOM 1786 C CA . VAL A 1 220 ? -0.559 -13.677 19.490 1.00 81.12 220 VAL A CA 1
ATOM 1787 C C . VAL A 1 220 ? -1.116 -12.864 18.322 1.00 81.12 220 VAL A C 1
ATOM 1789 O O . VAL A 1 220 ? -1.986 -12.012 18.519 1.00 81.12 220 VAL A O 1
ATOM 1792 N N . ALA A 1 221 ? -0.618 -13.130 17.114 1.00 83.19 221 ALA A N 1
ATOM 1793 C CA . ALA A 1 221 ? -1.074 -12.461 15.902 1.00 83.19 221 ALA A CA 1
ATOM 1794 C C . ALA A 1 221 ? -2.599 -12.571 15.750 1.00 83.19 221 ALA A C 1
ATOM 1796 O O . ALA A 1 221 ? -3.186 -13.641 15.941 1.00 83.19 221 ALA A O 1
ATOM 1797 N N . SER A 1 222 ? -3.253 -11.467 15.382 1.00 85.44 222 SER A N 1
ATOM 1798 C CA . SER A 1 222 ? -4.688 -11.482 15.132 1.00 85.44 222 SER A CA 1
ATOM 1799 C C . SER A 1 222 ? -5.033 -12.448 13.986 1.00 85.44 222 SER A C 1
ATOM 1801 O O . SER A 1 222 ? -4.300 -12.544 12.996 1.00 85.44 222 SER A O 1
ATOM 1803 N N . PRO A 1 223 ? -6.189 -13.138 14.045 1.00 85.44 223 PRO A N 1
ATOM 1804 C CA . PRO A 1 223 ? -6.588 -14.102 13.012 1.00 85.44 223 PRO A CA 1
ATOM 1805 C C . PRO A 1 223 ? -6.759 -13.466 11.623 1.00 85.44 223 PRO A C 1
ATOM 1807 O O . PRO A 1 223 ? -6.791 -14.165 10.614 1.00 85.44 223 PRO A O 1
ATOM 1810 N N . LEU A 1 224 ? -6.874 -12.135 11.560 1.00 88.06 224 LEU A N 1
ATOM 1811 C CA . LEU A 1 224 ? -7.030 -11.367 10.328 1.00 88.06 224 LEU A CA 1
ATOM 1812 C C . LEU A 1 224 ? -5.746 -10.648 9.898 1.00 88.06 224 LEU A C 1
ATOM 1814 O O . LEU A 1 224 ? -5.784 -9.949 8.882 1.00 88.06 224 LEU A O 1
ATOM 1818 N N . ARG A 1 225 ? -4.619 -10.828 10.604 1.00 89.88 225 ARG A N 1
ATOM 1819 C CA . ARG A 1 225 ? -3.366 -10.096 10.359 1.00 89.88 225 ARG A CA 1
ATOM 1820 C C . ARG A 1 225 ? -2.935 -10.150 8.897 1.00 89.88 225 ARG A C 1
ATOM 1822 O O . ARG A 1 225 ? -2.692 -9.111 8.301 1.00 89.88 225 ARG A O 1
ATOM 1829 N N . LYS A 1 226 ? -2.964 -11.329 8.270 1.00 90.19 226 LYS A N 1
ATOM 1830 C CA . LYS A 1 226 ? -2.619 -11.506 6.846 1.00 90.19 226 LYS A CA 1
ATOM 1831 C C . LYS A 1 226 ? -3.473 -10.649 5.903 1.00 90.19 226 LYS A C 1
ATOM 1833 O O . LYS A 1 226 ? -2.953 -10.041 4.973 1.00 90.19 226 LYS A O 1
ATOM 1838 N N . SER A 1 227 ? -4.782 -10.575 6.152 1.00 90.25 227 SER A N 1
ATOM 1839 C CA . SER A 1 227 ? -5.709 -9.735 5.376 1.00 90.25 227 SER A CA 1
ATOM 1840 C C . SER A 1 227 ? -5.545 -8.247 5.648 1.00 90.25 227 SER A C 1
ATOM 1842 O O . SER A 1 227 ? -5.606 -7.447 4.717 1.00 90.25 227 SER A O 1
ATOM 1844 N N . SER A 1 228 ? -5.270 -7.884 6.899 1.00 92.31 228 SER A N 1
ATOM 1845 C CA . SER A 1 228 ? -4.963 -6.512 7.285 1.00 92.31 228 SER A CA 1
ATOM 1846 C C . SER A 1 228 ? -3.663 -6.036 6.639 1.00 92.31 228 SER A C 1
ATOM 1848 O O . SER A 1 228 ? -3.640 -4.947 6.075 1.00 92.31 228 SER A O 1
ATOM 1850 N N . PHE A 1 229 ? -2.618 -6.866 6.649 1.00 93.62 229 PHE A N 1
ATOM 1851 C CA . PHE A 1 229 ? -1.332 -6.586 6.017 1.00 93.62 229 PHE A CA 1
ATOM 1852 C C . PHE A 1 229 ? -1.477 -6.340 4.514 1.00 93.62 229 PHE A C 1
ATOM 1854 O O . PHE A 1 229 ? -1.017 -5.324 3.996 1.00 93.62 229 PHE A O 1
ATOM 1861 N N . ASP A 1 230 ? -2.165 -7.241 3.812 1.00 93.19 230 ASP A N 1
ATOM 1862 C CA . ASP A 1 230 ? -2.403 -7.109 2.373 1.00 93.19 230 ASP A CA 1
ATOM 1863 C C . ASP A 1 230 ? -3.178 -5.827 2.034 1.00 93.19 230 ASP A C 1
ATOM 1865 O O . ASP A 1 230 ? -2.815 -5.086 1.115 1.00 93.19 230 ASP A O 1
ATOM 1869 N N . LEU A 1 231 ? -4.198 -5.506 2.838 1.00 92.88 231 LEU A N 1
ATOM 1870 C CA . LEU A 1 231 ? -4.941 -4.259 2.707 1.00 92.88 231 LEU A CA 1
ATOM 1871 C C . LEU A 1 231 ? -4.047 -3.035 2.951 1.00 92.88 231 LEU A C 1
ATOM 1873 O O . LEU A 1 231 ? -4.109 -2.083 2.173 1.00 92.88 231 LEU A O 1
ATOM 1877 N N . LEU A 1 232 ? -3.213 -3.043 3.995 1.00 94.38 232 LEU A N 1
ATOM 1878 C CA . LEU A 1 232 ? -2.266 -1.961 4.277 1.00 94.38 232 LEU A CA 1
ATOM 1879 C C . LEU A 1 232 ? -1.303 -1.746 3.113 1.00 94.38 232 LEU A C 1
ATOM 1881 O O . LEU A 1 232 ? -1.111 -0.609 2.683 1.00 94.38 232 LEU A O 1
ATOM 1885 N N . LEU A 1 233 ? -0.750 -2.824 2.560 1.00 95.19 233 LEU A N 1
ATOM 1886 C CA . LEU A 1 233 ? 0.160 -2.771 1.421 1.00 95.19 233 LEU A CA 1
ATOM 1887 C C . LEU A 1 233 ? -0.522 -2.166 0.183 1.00 95.19 233 LEU A C 1
ATOM 1889 O O . LEU A 1 233 ? 0.051 -1.301 -0.493 1.00 95.19 233 LEU A O 1
ATOM 1893 N N . LEU A 1 234 ? -1.767 -2.566 -0.094 1.00 95.00 234 LEU A N 1
ATOM 1894 C CA . LEU A 1 234 ? -2.575 -2.017 -1.184 1.00 95.00 234 LEU A CA 1
ATOM 1895 C C . LEU A 1 234 ? -2.880 -0.529 -0.980 1.00 95.00 234 LEU A C 1
ATOM 1897 O O . LEU A 1 234 ? -2.721 0.273 -1.907 1.00 95.00 234 LEU A O 1
ATOM 1901 N N . LEU A 1 235 ? -3.287 -0.140 0.230 1.00 95.12 235 LEU A N 1
ATOM 1902 C CA . LEU A 1 235 ? -3.584 1.249 0.576 1.00 95.12 235 LEU A CA 1
ATOM 1903 C C . LEU A 1 235 ? -2.331 2.127 0.511 1.00 95.12 235 LEU A C 1
ATOM 1905 O O . LEU A 1 235 ? -2.397 3.218 -0.058 1.00 95.12 235 LEU A O 1
ATOM 1909 N N . ALA A 1 236 ? -1.193 1.648 1.017 1.00 96.56 236 ALA A N 1
ATOM 1910 C CA . ALA A 1 236 ? 0.077 2.366 0.973 1.00 96.56 236 ALA A CA 1
ATOM 1911 C C . ALA A 1 236 ? 0.546 2.565 -0.473 1.00 96.56 236 ALA A C 1
ATOM 1913 O O . ALA A 1 236 ? 0.944 3.665 -0.852 1.00 96.56 236 ALA A O 1
ATOM 1914 N N . THR A 1 237 ? 0.416 1.536 -1.318 1.00 97.44 237 THR A N 1
ATOM 1915 C CA . THR A 1 237 ? 0.733 1.624 -2.755 1.00 97.44 237 THR A CA 1
ATOM 1916 C C . THR A 1 237 ? -0.176 2.634 -3.461 1.00 97.44 237 THR A C 1
ATOM 1918 O O . THR A 1 237 ? 0.290 3.479 -4.226 1.00 97.44 237 THR A O 1
ATOM 1921 N N . ARG A 1 238 ? -1.483 2.609 -3.176 1.00 95.88 238 ARG A N 1
ATOM 1922 C CA . ARG A 1 238 ? -2.447 3.561 -3.747 1.00 95.88 238 ARG A CA 1
ATOM 1923 C C . ARG A 1 238 ? -2.160 5.001 -3.321 1.00 95.88 238 ARG A C 1
ATOM 1925 O O . ARG A 1 238 ? -2.254 5.916 -4.140 1.00 95.88 238 ARG A O 1
ATOM 1932 N N . GLU A 1 239 ? -1.838 5.215 -2.052 1.00 96.00 239 GLU A N 1
ATOM 1933 C CA . GLU A 1 239 ? -1.493 6.534 -1.524 1.00 96.00 239 GLU A CA 1
ATOM 1934 C C . GLU A 1 239 ? -0.162 7.039 -2.099 1.00 96.00 239 GLU A C 1
ATOM 1936 O O . GLU A 1 239 ? -0.065 8.206 -2.477 1.00 96.00 239 GLU A O 1
ATOM 1941 N N . ALA A 1 240 ? 0.829 6.160 -2.263 1.00 95.81 240 ALA A N 1
ATOM 1942 C CA . ALA A 1 240 ? 2.089 6.471 -2.931 1.00 95.81 240 ALA A CA 1
ATOM 1943 C C . ALA A 1 240 ? 1.867 6.951 -4.373 1.00 95.81 240 ALA A C 1
ATOM 1945 O O . ALA A 1 240 ? 2.332 8.032 -4.744 1.00 95.81 240 ALA A O 1
ATOM 1946 N N . LEU A 1 241 ? 1.073 6.208 -5.154 1.00 95.88 241 LEU A N 1
ATOM 1947 C CA . LEU A 1 241 ? 0.671 6.601 -6.508 1.00 95.88 241 LEU A CA 1
ATOM 1948 C C . LEU A 1 241 ? -0.016 7.965 -6.510 1.00 95.88 241 LEU A C 1
ATOM 1950 O O . LEU A 1 241 ? 0.340 8.837 -7.300 1.00 95.88 241 LEU A O 1
ATOM 1954 N N . ARG A 1 242 ? -0.966 8.188 -5.595 1.00 94.88 242 ARG A N 1
ATOM 1955 C CA . ARG A 1 242 ? -1.654 9.476 -5.472 1.00 94.88 242 ARG A CA 1
ATOM 1956 C C . ARG A 1 242 ? -0.667 10.617 -5.223 1.00 94.88 242 ARG A C 1
ATOM 1958 O O . ARG A 1 242 ? -0.740 11.624 -5.919 1.00 94.88 242 ARG A O 1
ATOM 1965 N N . ARG A 1 243 ? 0.265 10.463 -4.276 1.00 93.44 243 ARG A N 1
ATOM 1966 C CA . ARG A 1 243 ? 1.270 11.492 -3.959 1.00 93.44 243 ARG A CA 1
ATOM 1967 C C . ARG A 1 243 ? 2.173 11.796 -5.155 1.00 93.44 243 ARG A C 1
ATOM 1969 O O . ARG A 1 243 ? 2.411 12.968 -5.426 1.00 93.44 243 ARG A O 1
ATOM 1976 N N . ILE A 1 244 ? 2.615 10.777 -5.895 1.00 93.38 244 ILE A N 1
ATOM 1977 C CA . ILE A 1 244 ? 3.418 10.947 -7.120 1.00 93.38 244 ILE A CA 1
ATOM 1978 C C . ILE A 1 244 ? 2.626 11.703 -8.196 1.00 93.38 244 ILE A C 1
ATOM 1980 O O . ILE A 1 244 ? 3.141 12.637 -8.812 1.00 93.38 244 ILE A O 1
ATOM 1984 N N . LEU A 1 245 ? 1.361 11.331 -8.412 1.00 92.94 245 LEU A N 1
ATOM 1985 C CA . LEU A 1 245 ? 0.501 11.949 -9.424 1.00 92.94 245 LEU A CA 1
ATOM 1986 C C . LEU A 1 245 ? 0.092 13.390 -9.057 1.00 92.94 245 LEU A C 1
ATOM 1988 O O . LEU A 1 245 ? 0.006 14.242 -9.944 1.00 92.94 245 LEU A O 1
ATOM 1992 N N . ASP A 1 246 ? -0.115 13.680 -7.769 1.00 90.69 246 ASP A N 1
ATOM 1993 C CA . ASP A 1 246 ? -0.484 15.010 -7.264 1.00 90.69 246 ASP A CA 1
ATOM 1994 C C . ASP A 1 246 ? 0.708 15.989 -7.232 1.00 90.69 246 ASP A C 1
ATOM 1996 O O . ASP A 1 246 ? 0.508 17.197 -7.395 1.00 90.69 246 ASP A O 1
ATOM 2000 N N . HIS A 1 247 ? 1.948 15.498 -7.091 1.00 77.94 247 HIS A N 1
ATOM 2001 C CA . HIS A 1 247 ? 3.167 16.323 -6.994 1.00 77.94 247 HIS A CA 1
ATOM 2002 C C . HIS A 1 247 ? 3.378 17.263 -8.200 1.00 77.94 247 HIS A C 1
ATOM 2004 O O . HIS A 1 247 ? 4.013 18.314 -8.084 1.00 77.94 247 HIS A O 1
ATOM 2010 N N . LYS A 1 248 ? 2.759 16.957 -9.350 1.00 63.72 248 LYS A N 1
ATOM 2011 C CA . LYS A 1 248 ? 2.722 17.832 -10.536 1.00 63.72 248 LYS A CA 1
ATOM 2012 C C . LYS A 1 248 ? 2.129 19.220 -10.278 1.00 63.72 248 LYS A C 1
ATOM 2014 O O . LYS A 1 248 ? 2.445 20.144 -11.021 1.00 63.72 248 LYS A O 1
ATOM 2019 N N . LYS A 1 249 ? 1.284 19.389 -9.256 1.00 59.06 249 LYS A N 1
ATOM 2020 C CA . LYS A 1 249 ? 0.685 20.697 -8.945 1.00 59.06 249 LYS A CA 1
ATOM 2021 C C . LYS A 1 249 ? 1.635 21.657 -8.228 1.00 59.06 249 LYS A C 1
ATOM 2023 O O . LYS A 1 249 ? 1.341 22.844 -8.215 1.00 59.06 249 LYS A O 1
ATOM 2028 N N . VAL A 1 250 ? 2.727 21.166 -7.635 1.00 52.28 250 VAL A N 1
ATOM 2029 C CA . VAL A 1 250 ? 3.524 21.956 -6.678 1.00 52.28 250 VAL A CA 1
ATOM 2030 C C . VAL A 1 250 ? 4.903 22.353 -7.219 1.00 52.28 250 VAL A C 1
ATOM 2032 O O . VAL A 1 250 ? 5.375 23.431 -6.887 1.00 52.28 250 VAL A O 1
ATOM 2035 N N . ASN A 1 251 ? 5.532 21.555 -8.092 1.00 49.62 251 ASN A N 1
ATOM 2036 C CA . ASN A 1 251 ? 6.975 21.700 -8.362 1.00 49.62 251 ASN A CA 1
ATOM 2037 C C . ASN A 1 251 ? 7.395 22.185 -9.760 1.00 49.62 251 ASN A C 1
ATOM 2039 O O . ASN A 1 251 ? 8.588 22.181 -10.049 1.00 49.62 251 ASN A O 1
ATOM 2043 N N . TRP A 1 252 ? 6.486 22.624 -10.637 1.00 50.47 252 TRP A N 1
ATOM 2044 C CA . TRP A 1 252 ? 6.919 23.146 -11.946 1.00 50.47 252 TRP A CA 1
ATOM 2045 C C . TRP A 1 252 ? 7.550 24.552 -11.872 1.00 50.47 252 TRP A C 1
ATOM 2047 O O . TRP A 1 252 ? 8.213 24.958 -12.822 1.00 50.47 252 TRP A O 1
ATOM 2057 N N . GLU A 1 253 ? 7.409 25.263 -10.746 1.00 49.91 253 GLU A N 1
ATOM 2058 C CA . GLU A 1 253 ? 7.968 26.614 -10.555 1.00 49.91 253 GLU A CA 1
ATOM 2059 C C . GLU A 1 253 ? 9.298 26.642 -9.777 1.00 49.91 253 GLU A C 1
ATOM 2061 O O . GLU A 1 253 ? 9.978 27.669 -9.751 1.00 49.91 253 GLU A O 1
ATOM 2066 N N . VAL A 1 254 ? 9.728 25.534 -9.160 1.00 47.09 254 VAL A N 1
ATOM 2067 C CA . VAL A 1 254 ? 10.896 25.553 -8.263 1.00 47.09 254 VAL A CA 1
ATOM 2068 C C . VAL A 1 254 ? 12.179 25.147 -8.995 1.00 47.09 254 VAL A C 1
ATOM 2070 O O . VAL A 1 254 ? 12.564 23.986 -9.033 1.00 47.09 254 VAL A O 1
ATOM 2073 N N . ARG A 1 255 ? 12.817 26.187 -9.546 1.00 47.78 255 ARG A N 1
ATOM 2074 C CA . ARG A 1 255 ? 14.267 26.477 -9.573 1.00 47.78 255 ARG A CA 1
ATOM 2075 C C . ARG A 1 255 ? 15.242 25.388 -10.042 1.00 47.78 255 ARG A C 1
ATOM 2077 O O . ARG A 1 255 ? 15.575 24.447 -9.334 1.00 47.78 255 ARG A O 1
ATOM 2084 N N . SER A 1 256 ? 15.828 25.683 -11.200 1.00 50.06 256 SER A N 1
ATOM 2085 C CA . SER A 1 256 ? 16.907 24.983 -11.903 1.00 50.06 256 SER A CA 1
ATOM 2086 C C . SER A 1 256 ? 18.319 25.210 -11.326 1.00 50.06 256 SER A C 1
ATOM 2088 O O . SER A 1 256 ? 19.276 24.763 -11.949 1.00 50.06 256 SER A O 1
ATOM 2090 N N . ASP A 1 257 ? 18.489 25.891 -10.187 1.00 56.47 257 ASP A N 1
ATOM 2091 C CA . ASP A 1 257 ? 19.785 26.541 -9.895 1.00 56.47 257 ASP A CA 1
ATOM 2092 C C . ASP A 1 257 ? 20.553 25.963 -8.692 1.00 56.47 257 ASP A C 1
ATOM 2094 O O . ASP A 1 257 ? 21.565 26.528 -8.295 1.00 56.47 257 ASP A O 1
ATOM 2098 N N . ASN A 1 258 ? 20.109 24.853 -8.089 1.00 58.12 258 ASN A N 1
ATOM 2099 C CA . ASN A 1 258 ? 20.825 24.245 -6.958 1.00 58.12 258 ASN A CA 1
ATOM 2100 C C . ASN A 1 258 ? 21.017 22.734 -7.148 1.00 58.12 258 ASN A C 1
ATOM 2102 O O . ASN A 1 258 ? 20.236 21.916 -6.666 1.00 58.12 258 ASN A O 1
ATOM 2106 N N . GLU A 1 259 ? 22.097 22.369 -7.840 1.00 58.69 259 GLU A N 1
ATOM 2107 C CA . GLU A 1 259 ? 22.494 20.984 -8.146 1.00 58.69 259 GLU A CA 1
ATOM 2108 C C . GLU A 1 259 ? 23.028 20.189 -6.932 1.00 58.69 259 GLU A C 1
ATOM 2110 O O . GLU A 1 259 ? 23.266 18.989 -7.040 1.00 58.69 259 GLU A O 1
ATOM 2115 N N . ASN A 1 260 ? 23.167 20.806 -5.751 1.00 61.06 260 ASN A N 1
ATOM 2116 C CA . ASN A 1 260 ? 23.919 20.217 -4.631 1.00 61.06 260 ASN A CA 1
ATOM 2117 C C . ASN A 1 260 ? 23.096 19.535 -3.522 1.00 61.06 260 ASN A C 1
ATOM 2119 O O . ASN A 1 260 ? 23.671 19.112 -2.520 1.00 61.06 260 ASN A O 1
ATOM 2123 N N . SER A 1 261 ? 21.775 19.368 -3.657 1.00 52.31 261 SER A N 1
ATOM 2124 C CA . SER A 1 261 ? 21.016 18.599 -2.656 1.00 52.31 261 SER A CA 1
ATOM 2125 C C . SER A 1 261 ? 20.941 17.119 -3.039 1.00 52.31 261 SER A C 1
ATOM 2127 O O . SER A 1 261 ? 20.096 16.693 -3.821 1.00 52.31 261 SER A O 1
ATOM 2129 N N . ALA A 1 262 ? 21.843 16.324 -2.460 1.00 47.88 262 ALA A N 1
ATOM 2130 C CA . ALA A 1 262 ? 21.984 14.877 -2.649 1.00 47.88 262 ALA A CA 1
ATOM 2131 C C . ALA A 1 262 ? 20.775 14.029 -2.186 1.00 47.88 262 ALA A C 1
ATOM 2133 O O . ALA A 1 262 ? 20.812 12.803 -2.285 1.00 47.88 262 ALA A O 1
ATOM 2134 N N . ALA A 1 263 ? 19.676 14.645 -1.742 1.00 52.56 263 ALA A N 1
ATOM 2135 C CA . ALA A 1 263 ? 18.404 13.963 -1.531 1.00 52.56 263 ALA A CA 1
ATOM 2136 C C . ALA A 1 263 ? 17.681 13.762 -2.879 1.00 52.56 263 ALA A C 1
ATOM 2138 O O . ALA A 1 263 ? 16.614 14.322 -3.131 1.00 52.56 263 ALA A O 1
ATOM 2139 N N . LYS A 1 264 ? 18.287 12.956 -3.763 1.00 54.69 264 LYS A N 1
ATOM 2140 C CA . LYS A 1 264 ? 17.697 12.459 -5.016 1.00 54.69 264 LYS A CA 1
ATOM 2141 C C . LYS A 1 264 ? 16.543 11.496 -4.703 1.00 54.69 264 LYS A C 1
ATOM 2143 O O . LYS A 1 264 ? 16.638 10.302 -4.966 1.00 54.69 264 LYS A O 1
ATOM 2148 N N . SER A 1 265 ? 15.434 11.992 -4.157 1.00 57.59 265 SER A N 1
ATOM 2149 C CA . SER A 1 265 ? 14.159 11.319 -4.412 1.00 57.59 265 SER A CA 1
ATOM 2150 C C . SER A 1 265 ? 13.998 11.333 -5.929 1.00 57.59 265 SER A C 1
ATOM 2152 O O . SER A 1 265 ? 14.132 12.398 -6.534 1.00 57.59 265 SER A O 1
ATOM 2154 N N . ALA A 1 266 ? 13.862 10.164 -6.559 1.00 64.88 266 ALA A N 1
ATOM 2155 C CA . ALA A 1 266 ? 13.821 10.032 -8.010 1.00 64.88 266 ALA A CA 1
ATOM 2156 C C . ALA A 1 266 ? 12.614 10.805 -8.561 1.00 64.88 266 ALA A C 1
ATOM 2158 O O . ALA A 1 266 ? 11.498 10.292 -8.649 1.00 64.88 266 ALA A O 1
ATOM 2159 N N . VAL A 1 267 ? 12.824 12.083 -8.883 1.00 82.06 267 VAL A N 1
ATOM 2160 C CA . VAL A 1 267 ? 11.780 12.941 -9.429 1.00 82.06 267 VAL A CA 1
ATOM 2161 C C . VAL A 1 267 ? 11.476 12.426 -10.826 1.00 82.06 267 VAL A C 1
ATOM 2163 O O . VAL A 1 267 ? 12.270 12.584 -11.750 1.00 82.06 267 VAL A O 1
ATOM 2166 N N . LEU A 1 268 ? 10.321 11.781 -10.970 1.00 90.25 268 LEU A N 1
ATOM 2167 C CA . LEU A 1 268 ? 9.853 11.308 -12.263 1.00 90.25 268 LEU A CA 1
ATOM 2168 C C . LEU A 1 268 ? 9.620 12.491 -13.208 1.00 90.25 268 LEU A C 1
ATOM 2170 O O . LEU A 1 268 ? 8.990 13.492 -12.854 1.00 90.25 268 LEU A O 1
ATOM 2174 N N . ASN A 1 269 ? 10.065 12.338 -14.449 1.00 89.38 269 ASN A N 1
ATOM 2175 C CA . ASN A 1 269 ? 9.844 13.319 -15.502 1.00 89.38 269 ASN A CA 1
ATOM 2176 C C . ASN A 1 269 ? 8.354 13.406 -15.876 1.00 89.38 269 ASN A C 1
ATOM 2178 O O . ASN A 1 269 ? 7.567 12.475 -15.679 1.00 89.38 269 ASN A O 1
ATOM 2182 N N . ALA A 1 270 ? 7.941 14.520 -16.490 1.00 90.12 270 ALA A N 1
ATOM 2183 C CA . ALA A 1 270 ? 6.538 14.755 -16.846 1.00 90.12 270 ALA A CA 1
ATOM 2184 C C . ALA A 1 270 ? 5.934 13.644 -17.729 1.00 90.12 270 ALA A C 1
ATOM 2186 O O . ALA A 1 270 ? 4.761 13.291 -17.540 1.00 90.12 270 ALA A O 1
ATOM 2187 N N . SER A 1 271 ? 6.741 13.092 -18.644 1.00 92.19 271 SER A N 1
ATOM 2188 C CA . SER A 1 271 ? 6.400 11.973 -19.527 1.00 92.19 271 SER A CA 1
ATOM 2189 C C . SER A 1 271 ? 6.200 10.663 -18.758 1.00 92.19 271 SER A C 1
ATOM 2191 O O . SER A 1 271 ? 5.183 10.004 -18.956 1.00 92.19 271 SER A O 1
ATOM 2193 N N . GLN A 1 272 ? 7.093 10.335 -17.819 1.00 94.06 272 GLN A N 1
ATOM 2194 C CA . GLN A 1 272 ? 6.974 9.166 -16.938 1.00 94.06 272 GLN A CA 1
ATOM 2195 C C . GLN A 1 272 ? 5.713 9.238 -16.076 1.00 94.06 272 GLN A C 1
ATOM 2197 O O . GLN A 1 272 ? 4.969 8.269 -15.985 1.00 94.06 272 GLN A O 1
ATOM 2202 N N . ILE A 1 273 ? 5.407 10.407 -15.508 1.00 94.00 273 ILE A N 1
ATOM 2203 C CA . ILE A 1 273 ? 4.177 10.588 -14.728 1.00 94.00 273 ILE A CA 1
ATOM 2204 C C . ILE A 1 273 ? 2.932 10.481 -15.626 1.00 94.00 273 ILE A C 1
ATOM 2206 O O . ILE A 1 273 ? 1.899 9.982 -15.189 1.00 94.00 273 ILE A O 1
ATOM 2210 N N . SER A 1 274 ? 2.993 10.965 -16.875 1.00 94.00 274 SER A N 1
ATOM 2211 C CA . SER A 1 274 ? 1.881 10.803 -17.827 1.00 94.00 274 SER A CA 1
ATOM 2212 C C . SER A 1 274 ? 1.631 9.329 -18.141 1.00 94.00 274 SER A C 1
ATOM 2214 O O . SER A 1 274 ? 0.485 8.889 -18.113 1.00 94.00 274 SER A O 1
ATOM 2216 N N . PHE A 1 275 ? 2.705 8.573 -18.379 1.00 96.06 275 PHE A N 1
ATOM 2217 C CA . PHE A 1 275 ? 2.647 7.128 -18.562 1.00 96.06 275 PHE A CA 1
ATOM 2218 C C . PHE A 1 275 ? 2.073 6.431 -17.324 1.00 96.06 275 PHE A C 1
ATOM 2220 O O . PHE A 1 275 ? 1.119 5.673 -17.450 1.00 96.06 275 PHE A O 1
ATOM 2227 N N . LEU A 1 276 ? 2.576 6.746 -16.125 1.00 96.69 276 LEU A N 1
ATOM 2228 C CA . LEU A 1 276 ? 2.097 6.154 -14.874 1.00 96.69 276 LEU A CA 1
ATOM 2229 C C . LEU A 1 276 ? 0.608 6.427 -14.640 1.00 96.69 276 LEU A C 1
ATOM 2231 O O . LEU A 1 276 ? -0.119 5.539 -14.203 1.00 96.69 276 LEU A O 1
ATOM 2235 N N . LYS A 1 277 ? 0.141 7.642 -14.949 1.00 96.44 277 LYS A N 1
ATOM 2236 C CA . LYS A 1 277 ? -1.275 8.002 -14.839 1.00 96.44 277 LYS A CA 1
ATOM 2237 C C . LYS A 1 277 ? -2.138 7.132 -15.749 1.00 96.44 277 LYS A C 1
ATOM 2239 O O . LYS A 1 277 ? -3.102 6.545 -15.268 1.00 96.44 277 LYS A O 1
ATOM 2244 N N . GLN A 1 278 ? -1.774 7.033 -17.028 1.00 97.25 278 GLN A N 1
ATOM 2245 C CA . GLN A 1 278 ? -2.489 6.195 -17.989 1.00 97.25 278 GLN A CA 1
ATOM 2246 C C . GLN A 1 278 ? -2.474 4.725 -17.548 1.00 97.25 278 GLN A C 1
ATOM 2248 O O . GLN A 1 278 ? -3.522 4.089 -17.473 1.00 97.25 278 GLN A O 1
ATOM 2253 N N . PHE A 1 279 ? -1.298 4.213 -17.177 1.00 97.50 279 PHE A N 1
ATOM 2254 C CA . PHE A 1 279 ? -1.121 2.843 -16.706 1.00 97.50 279 PHE A CA 1
ATOM 2255 C C . PHE A 1 279 ? -2.019 2.535 -15.498 1.00 97.50 279 PHE A C 1
ATOM 2257 O O . PHE A 1 279 ? -2.674 1.493 -15.465 1.00 97.50 279 PHE A O 1
ATOM 2264 N N . TYR A 1 280 ? -2.081 3.456 -14.527 1.00 97.06 280 TYR A N 1
ATOM 2265 C CA . TYR A 1 280 ? -2.943 3.352 -13.352 1.00 97.06 280 TYR A CA 1
ATOM 2266 C C . TYR A 1 280 ? -4.429 3.400 -13.713 1.00 97.06 280 TYR A C 1
ATOM 2268 O O . TYR A 1 280 ? -5.184 2.566 -13.226 1.00 97.06 280 TYR A O 1
ATOM 2276 N N . GLU A 1 281 ? -4.865 4.339 -14.555 1.00 96.50 281 GLU A N 1
ATOM 2277 C CA . GLU A 1 281 ? -6.276 4.485 -14.939 1.00 96.50 281 GLU A CA 1
ATOM 2278 C C . GLU A 1 281 ? -6.807 3.233 -15.649 1.00 96.50 281 GLU A C 1
ATOM 2280 O O . GLU A 1 281 ? -7.869 2.737 -15.277 1.00 96.50 281 GLU A O 1
ATOM 2285 N N . GLU A 1 282 ? -6.029 2.657 -16.569 1.00 97.38 282 GLU A N 1
ATOM 2286 C CA . GLU A 1 282 ? -6.370 1.417 -17.286 1.00 97.38 282 GLU A CA 1
ATOM 2287 C C . GLU A 1 282 ? -6.514 0.198 -16.357 1.00 97.38 282 GLU A C 1
ATOM 2289 O O . GLU A 1 282 ? -7.246 -0.742 -16.658 1.00 97.38 282 GLU A O 1
ATOM 2294 N N . ARG A 1 283 ? -5.807 0.190 -15.221 1.00 96.38 283 ARG A N 1
ATOM 2295 C CA . ARG A 1 283 ? -5.683 -0.980 -14.330 1.00 96.38 283 ARG A CA 1
ATOM 2296 C C . ARG A 1 283 ? -6.328 -0.785 -12.964 1.00 96.38 283 ARG A C 1
ATOM 2298 O O . ARG A 1 283 ? -6.356 -1.711 -12.150 1.00 96.38 283 ARG A O 1
ATOM 2305 N N . ARG A 1 284 ? -6.878 0.402 -12.700 1.00 95.38 284 ARG A N 1
ATOM 2306 C CA . ARG A 1 284 ? -7.460 0.773 -11.407 1.00 95.38 284 ARG A CA 1
ATOM 2307 C C . ARG A 1 284 ? -8.559 -0.193 -10.983 1.00 95.38 284 ARG A C 1
ATOM 2309 O O . ARG A 1 284 ? -8.622 -0.575 -9.815 1.00 95.38 284 ARG A O 1
ATOM 2316 N N . GLU A 1 285 ? -9.415 -0.585 -11.921 1.00 94.44 285 GLU A N 1
ATOM 2317 C CA . GLU A 1 285 ? -10.515 -1.509 -11.648 1.00 94.44 285 GLU A CA 1
ATOM 2318 C C . GLU A 1 285 ? -10.025 -2.917 -11.317 1.00 94.44 285 GLU A C 1
ATOM 2320 O O . GLU A 1 285 ? -10.562 -3.548 -10.414 1.00 94.44 285 GLU A O 1
ATOM 2325 N N . LYS A 1 286 ? -8.965 -3.383 -11.985 1.00 94.25 286 LYS A N 1
ATOM 2326 C CA . LYS A 1 286 ? -8.383 -4.712 -11.767 1.00 94.25 286 LYS A CA 1
ATOM 2327 C C . LYS A 1 286 ? -7.754 -4.843 -10.377 1.00 94.25 286 LYS A C 1
ATOM 2329 O O . LYS A 1 286 ? -8.007 -5.837 -9.704 1.00 94.25 286 LYS A O 1
ATOM 2334 N N . TYR A 1 287 ? -6.973 -3.848 -9.948 1.00 94.75 287 TYR A N 1
ATOM 2335 C CA . TYR A 1 287 ? -6.146 -3.961 -8.736 1.00 94.75 287 TYR A CA 1
ATOM 2336 C C . TYR A 1 287 ? -6.699 -3.253 -7.498 1.00 94.75 287 TYR A C 1
ATOM 2338 O O . TYR A 1 287 ? -6.480 -3.726 -6.390 1.00 94.75 287 TYR A O 1
ATOM 2346 N N . PHE A 1 288 ? -7.406 -2.128 -7.649 1.00 93.44 288 PHE A N 1
ATOM 2347 C CA . PHE A 1 288 ? -7.757 -1.265 -6.508 1.00 93.44 288 PHE A CA 1
ATOM 2348 C C . PHE A 1 288 ? -9.257 -1.168 -6.218 1.00 93.44 288 PHE A C 1
ATOM 2350 O O . PHE A 1 288 ? -9.632 -0.797 -5.108 1.00 93.44 288 PHE A O 1
ATOM 2357 N N . LEU A 1 289 ? -10.118 -1.439 -7.202 1.00 88.19 289 LEU A N 1
ATOM 2358 C CA . LEU A 1 289 ? -11.582 -1.417 -7.032 1.00 88.19 289 LEU A CA 1
ATOM 2359 C C . LEU A 1 289 ? -12.233 -2.788 -7.240 1.00 88.19 289 LEU A C 1
ATOM 2361 O O . LEU A 1 289 ? -13.445 -2.923 -7.073 1.00 88.19 289 LEU A O 1
ATOM 2365 N N . GLY A 1 290 ? -11.449 -3.778 -7.661 1.00 75.62 290 GLY A N 1
ATOM 2366 C CA . GLY A 1 290 ? -11.957 -5.038 -8.174 1.00 75.62 290 GLY A CA 1
ATOM 2367 C C . GLY A 1 290 ? -12.765 -5.810 -7.140 1.00 75.62 290 GLY A C 1
ATOM 2368 O O . GLY A 1 290 ? -12.444 -5.843 -5.956 1.00 75.62 290 GLY A O 1
ATOM 2369 N N . ARG A 1 291 ? -13.794 -6.521 -7.617 1.00 77.56 291 ARG A N 1
ATOM 2370 C CA . ARG A 1 291 ? -14.528 -7.520 -6.816 1.00 77.56 291 ARG A CA 1
ATOM 2371 C C . ARG A 1 291 ? -13.652 -8.719 -6.430 1.00 77.56 291 ARG A C 1
ATOM 2373 O O . ARG A 1 291 ? -14.056 -9.540 -5.610 1.00 77.56 291 ARG A O 1
ATOM 2380 N N . TYR A 1 292 ? -12.475 -8.837 -7.040 1.00 77.38 292 TYR A N 1
ATOM 2381 C CA . TYR A 1 292 ? -11.534 -9.918 -6.806 1.00 77.38 292 TYR A CA 1
ATOM 2382 C C . TYR A 1 292 ? -10.812 -9.706 -5.476 1.00 77.38 292 TYR A C 1
ATOM 2384 O O . TYR A 1 292 ? -9.900 -8.897 -5.366 1.00 77.38 292 TYR A O 1
ATOM 2392 N N . ARG A 1 293 ? -11.217 -10.472 -4.462 1.00 76.12 293 ARG A N 1
ATOM 2393 C CA . ARG A 1 293 ? -10.520 -10.561 -3.176 1.00 76.12 293 ARG A CA 1
ATOM 2394 C C . ARG A 1 293 ? -9.367 -11.555 -3.299 1.00 76.12 293 ARG A C 1
ATOM 2396 O O . ARG A 1 293 ? -9.507 -12.716 -2.927 1.00 76.12 293 ARG A O 1
ATOM 2403 N N . ARG A 1 294 ? -8.264 -11.125 -3.910 1.00 89.62 294 ARG A N 1
ATOM 2404 C CA . ARG A 1 294 ? -7.017 -11.900 -3.974 1.00 89.62 294 ARG A CA 1
ATOM 2405 C C . ARG A 1 294 ? -5.927 -11.164 -3.210 1.00 89.62 294 ARG A C 1
ATOM 2407 O O . ARG A 1 294 ? -5.896 -9.942 -3.231 1.00 89.62 294 ARG A O 1
ATOM 2414 N N . TYR A 1 295 ? -5.053 -11.930 -2.571 1.00 90.44 295 TYR A N 1
ATOM 2415 C CA . TYR A 1 295 ? -3.866 -11.410 -1.903 1.00 90.44 295 TYR A CA 1
ATOM 2416 C C . TYR A 1 295 ? -2.780 -11.046 -2.920 1.00 90.44 295 TYR A C 1
ATOM 2418 O O . TYR A 1 295 ? -2.618 -11.727 -3.940 1.00 90.44 295 TYR A O 1
ATOM 2426 N N . GLY A 1 296 ? -1.996 -10.019 -2.608 1.00 91.31 296 GLY A N 1
ATOM 2427 C CA . GLY A 1 296 ? -0.835 -9.581 -3.377 1.00 91.31 296 GLY A CA 1
ATOM 2428 C C . GLY A 1 296 ? -1.159 -8.665 -4.555 1.00 91.31 296 GLY A C 1
ATOM 2429 O O . GLY A 1 296 ? -0.296 -8.461 -5.401 1.00 91.31 296 GLY A O 1
ATOM 2430 N N . LEU A 1 297 ? -2.363 -8.082 -4.626 1.00 93.56 297 LEU A N 1
ATOM 2431 C CA . LEU A 1 297 ? -2.754 -7.201 -5.741 1.00 93.56 297 LEU A CA 1
ATOM 2432 C C . LEU A 1 297 ? -1.846 -5.974 -5.881 1.00 93.56 297 LEU A C 1
ATOM 2434 O O . LEU A 1 297 ? -1.632 -5.482 -6.987 1.00 93.56 297 LEU A O 1
ATOM 2438 N N . ALA A 1 298 ? -1.323 -5.475 -4.762 1.00 95.12 298 ALA A N 1
ATOM 2439 C CA . ALA A 1 298 ? -0.383 -4.364 -4.754 1.00 95.12 298 ALA A CA 1
ATOM 2440 C C . ALA A 1 298 ? 0.918 -4.726 -5.480 1.00 95.12 298 ALA A C 1
ATOM 2442 O O . ALA A 1 298 ? 1.394 -3.956 -6.312 1.00 95.12 298 ALA A O 1
ATOM 2443 N N . ASP A 1 299 ? 1.465 -5.905 -5.191 1.00 94.81 299 ASP A N 1
ATOM 2444 C CA . ASP A 1 299 ? 2.712 -6.366 -5.793 1.00 94.81 299 ASP A CA 1
ATOM 2445 C C . ASP A 1 299 ? 2.495 -6.817 -7.240 1.00 94.81 299 ASP A C 1
ATOM 2447 O O . ASP A 1 299 ? 3.332 -6.508 -8.080 1.00 94.81 299 ASP A O 1
ATOM 2451 N N . ASP A 1 300 ? 1.339 -7.403 -7.572 1.00 94.31 300 ASP A N 1
ATOM 2452 C CA . ASP A 1 300 ? 0.964 -7.713 -8.960 1.00 94.31 300 ASP A CA 1
ATOM 2453 C C . ASP A 1 300 ? 0.890 -6.448 -9.830 1.00 94.31 300 ASP A C 1
ATOM 2455 O O . ASP A 1 300 ? 1.312 -6.450 -10.986 1.00 94.31 300 ASP A O 1
ATOM 2459 N N . PHE A 1 301 ? 0.385 -5.336 -9.280 1.00 96.62 301 PHE A N 1
ATOM 2460 C CA . PHE A 1 301 ? 0.386 -4.049 -9.978 1.00 96.62 301 PHE A CA 1
ATOM 2461 C C . PHE A 1 301 ? 1.811 -3.543 -10.237 1.00 96.62 301 PHE A C 1
ATOM 2463 O O . PHE A 1 301 ? 2.113 -3.092 -11.344 1.00 96.62 301 PHE A O 1
ATOM 2470 N N . VAL A 1 302 ? 2.683 -3.595 -9.224 1.00 97.00 302 VAL A N 1
ATOM 2471 C CA . VAL A 1 302 ? 4.081 -3.150 -9.354 1.00 97.00 302 VAL A CA 1
ATOM 2472 C C . VAL A 1 302 ? 4.845 -4.072 -10.304 1.00 97.00 302 VAL A C 1
ATOM 2474 O O . VAL A 1 302 ? 5.654 -3.600 -11.098 1.00 97.00 302 VAL A O 1
ATOM 2477 N N . GLU A 1 303 ? 4.561 -5.367 -10.287 1.00 95.31 303 GLU A N 1
ATOM 2478 C CA . GLU A 1 303 ? 5.135 -6.319 -11.224 1.00 95.31 303 GLU A CA 1
ATOM 2479 C C . GLU A 1 303 ? 4.717 -6.063 -12.660 1.00 95.31 303 GLU A C 1
ATOM 2481 O O . GLU A 1 303 ? 5.574 -6.005 -13.544 1.00 95.31 303 GLU A O 1
ATOM 2486 N N . GLU A 1 304 ? 3.423 -5.881 -12.908 1.00 96.31 304 GLU A N 1
ATOM 2487 C CA . GLU A 1 304 ? 2.950 -5.554 -14.248 1.00 96.31 304 GLU A CA 1
ATOM 2488 C C . GLU A 1 304 ? 3.591 -4.246 -14.742 1.00 96.31 304 GLU A C 1
ATOM 2490 O O . GLU A 1 304 ? 3.885 -4.106 -15.927 1.00 96.31 304 GLU A O 1
ATOM 2495 N N . LEU A 1 305 ? 3.861 -3.299 -13.835 1.00 97.06 305 LEU A N 1
ATOM 2496 C CA . LEU A 1 305 ? 4.571 -2.064 -14.154 1.00 97.06 305 LEU A CA 1
ATOM 2497 C C . LEU A 1 305 ? 6.049 -2.316 -14.492 1.00 97.06 305 LEU A C 1
ATOM 2499 O O . LEU A 1 305 ? 6.521 -1.800 -15.499 1.00 97.06 305 LEU A O 1
ATOM 2503 N N . MET A 1 306 ? 6.769 -3.116 -13.699 1.00 96.31 306 MET A N 1
ATOM 2504 C CA . MET A 1 306 ? 8.191 -3.430 -13.923 1.00 96.31 306 MET A CA 1
ATOM 2505 C C . MET A 1 306 ? 8.431 -4.267 -15.178 1.00 96.31 306 MET A C 1
ATOM 2507 O O . MET A 1 306 ? 9.423 -4.079 -15.870 1.00 96.31 306 MET A O 1
ATOM 2511 N N . THR A 1 307 ? 7.525 -5.196 -15.478 1.00 94.75 307 THR A N 1
ATOM 2512 C CA . THR A 1 307 ? 7.627 -6.077 -16.651 1.00 94.75 307 THR A CA 1
ATOM 2513 C C . THR A 1 307 ? 7.154 -5.416 -17.943 1.00 94.75 307 THR A C 1
ATOM 2515 O O . THR A 1 307 ? 7.283 -5.996 -19.024 1.00 94.75 307 THR A O 1
ATOM 2518 N N . HIS A 1 308 ? 6.616 -4.199 -17.860 1.00 96.25 308 HIS A N 1
ATOM 2519 C CA . HIS A 1 308 ? 6.201 -3.459 -19.034 1.00 96.25 308 HIS A CA 1
ATOM 2520 C C . HIS A 1 308 ? 7.432 -3.075 -19.881 1.00 96.25 308 HIS A C 1
ATOM 2522 O O . HIS A 1 308 ? 8.407 -2.550 -19.342 1.00 96.25 308 HIS A O 1
ATOM 2528 N N . PRO A 1 309 ? 7.410 -3.270 -21.215 1.00 95.88 309 PRO A N 1
ATOM 2529 C CA . PRO A 1 309 ? 8.562 -2.959 -22.054 1.00 95.88 309 PRO A CA 1
ATOM 2530 C C . PRO A 1 309 ? 8.892 -1.457 -22.026 1.00 95.88 309 PRO A C 1
ATOM 2532 O O . PRO A 1 309 ? 7.957 -0.636 -22.021 1.00 95.88 309 PRO A O 1
ATOM 2535 N N . PRO A 1 310 ? 10.186 -1.083 -22.080 1.00 96.25 310 PRO A N 1
ATOM 2536 C CA . PRO A 1 310 ? 10.607 0.296 -22.289 1.00 96.25 310 PRO A CA 1
ATOM 2537 C C . PRO A 1 310 ? 10.008 0.874 -23.573 1.00 96.25 310 PRO A C 1
ATOM 2539 O O . PRO A 1 310 ? 9.849 0.177 -24.578 1.00 96.25 310 PRO A O 1
ATOM 2542 N N . ARG A 1 311 ? 9.655 2.162 -23.555 1.00 96.19 311 ARG A N 1
ATOM 2543 C CA . ARG A 1 311 ? 9.038 2.839 -24.708 1.00 96.19 311 ARG A CA 1
ATOM 2544 C C . ARG A 1 311 ? 9.686 4.186 -24.963 1.00 96.19 311 ARG A C 1
ATOM 2546 O O . ARG A 1 311 ? 9.921 4.952 -24.037 1.00 96.19 311 ARG A O 1
ATOM 2553 N N . MET A 1 312 ? 9.916 4.510 -26.228 1.00 96.81 312 MET A N 1
ATOM 2554 C CA . MET A 1 312 ? 10.384 5.837 -26.615 1.00 96.81 312 MET A CA 1
ATOM 2555 C C . MET A 1 312 ? 9.180 6.773 -26.753 1.00 96.81 312 MET A C 1
ATOM 2557 O O . MET A 1 312 ? 8.217 6.458 -27.449 1.00 96.81 312 MET A O 1
ATOM 2561 N N . THR A 1 313 ? 9.212 7.912 -26.070 1.00 95.38 313 THR A N 1
ATOM 2562 C CA . THR A 1 313 ? 8.186 8.959 -26.162 1.00 95.38 313 THR A CA 1
ATOM 2563 C C . THR A 1 313 ? 8.829 10.287 -26.533 1.00 95.38 313 THR A C 1
ATOM 2565 O O . THR A 1 313 ? 10.034 10.458 -26.390 1.00 95.38 313 THR A O 1
ATOM 2568 N N . THR A 1 314 ? 8.049 11.247 -27.016 1.00 94.25 314 THR A N 1
ATOM 2569 C CA . THR A 1 314 ? 8.552 12.590 -27.327 1.00 94.25 314 THR A CA 1
ATOM 2570 C C . THR A 1 314 ? 8.0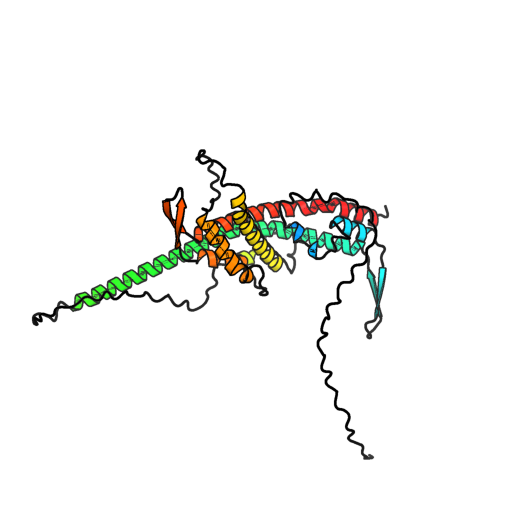94 13.572 -26.263 1.00 94.25 314 THR A C 1
ATOM 2572 O O . THR A 1 314 ? 6.893 13.729 -26.039 1.00 94.25 314 THR A O 1
ATOM 2575 N N . MET A 1 315 ? 9.035 14.270 -25.635 1.00 90.94 315 MET A N 1
ATOM 2576 C CA . MET A 1 315 ? 8.749 15.382 -24.734 1.00 90.94 315 MET A CA 1
ATOM 2577 C C . MET A 1 315 ? 8.907 16.701 -25.493 1.00 90.94 315 MET A C 1
ATOM 2579 O O . MET A 1 315 ? 9.910 16.912 -26.170 1.00 90.94 315 MET A O 1
ATOM 2583 N N . ILE A 1 316 ? 7.922 17.595 -25.381 1.00 89.62 316 ILE A N 1
ATOM 2584 C CA . ILE A 1 316 ? 8.000 18.937 -25.970 1.00 89.62 316 ILE A CA 1
ATOM 2585 C C . ILE A 1 316 ? 8.612 19.876 -24.928 1.00 89.62 316 ILE A C 1
ATOM 2587 O O . ILE A 1 316 ? 7.988 20.151 -23.903 1.00 89.62 316 ILE A O 1
ATOM 2591 N N . ARG A 1 317 ? 9.821 20.383 -25.183 1.00 88.31 317 ARG A N 1
ATOM 2592 C CA . ARG A 1 317 ? 10.493 21.386 -24.341 1.00 88.31 317 ARG A CA 1
ATOM 2593 C C . ARG A 1 317 ? 10.880 22.568 -25.225 1.00 88.31 317 ARG A C 1
ATOM 2595 O O . ARG A 1 317 ? 11.595 22.392 -26.196 1.00 88.31 317 ARG A O 1
ATOM 2602 N N . ARG A 1 318 ? 10.383 23.774 -24.915 1.00 91.06 318 ARG A N 1
ATOM 2603 C CA . ARG A 1 318 ? 10.681 25.009 -25.679 1.00 91.06 318 ARG A CA 1
ATOM 2604 C C . ARG A 1 318 ? 10.446 24.882 -27.202 1.00 91.06 318 ARG A C 1
ATOM 2606 O O . ARG A 1 318 ? 11.212 25.420 -27.986 1.00 91.06 318 ARG A O 1
ATOM 2613 N N . LYS A 1 319 ? 9.363 24.206 -27.611 1.00 92.62 319 LYS A N 1
ATOM 2614 C CA . LYS A 1 319 ? 8.995 23.880 -29.013 1.00 92.62 319 LYS A CA 1
ATOM 2615 C C . LYS A 1 319 ? 9.850 22.804 -29.702 1.00 92.62 319 LYS A C 1
ATOM 2617 O O . LYS A 1 319 ? 9.475 22.368 -30.785 1.00 92.62 319 LYS A O 1
ATOM 2622 N N . GLU A 1 320 ? 10.909 22.307 -29.074 1.00 94.12 320 GLU A N 1
ATOM 2623 C CA . GLU A 1 320 ? 11.678 21.169 -29.583 1.00 94.12 320 GLU A CA 1
ATOM 2624 C C . GLU A 1 320 ? 11.084 19.846 -29.084 1.00 94.12 320 GLU A C 1
ATOM 2626 O O . GLU A 1 320 ? 10.633 19.736 -27.938 1.00 94.12 320 GLU A O 1
ATOM 2631 N N . LYS A 1 321 ? 11.060 18.834 -29.960 1.00 95.50 321 LYS A N 1
ATOM 2632 C CA . LYS A 1 321 ? 10.648 17.465 -29.625 1.00 95.50 321 LYS A CA 1
ATOM 2633 C C . LYS A 1 321 ? 11.893 16.659 -29.276 1.00 95.50 321 LYS A C 1
ATOM 2635 O O . LYS A 1 321 ? 12.658 16.300 -30.163 1.00 95.50 321 LYS A O 1
ATOM 2640 N N . ILE A 1 322 ? 12.071 16.356 -27.997 1.00 94.06 322 ILE A N 1
ATOM 2641 C CA . ILE A 1 322 ? 13.198 15.561 -27.510 1.00 94.06 322 ILE A CA 1
ATOM 2642 C C . ILE A 1 322 ? 12.709 14.120 -27.312 1.00 94.06 322 ILE A C 1
ATOM 2644 O O . ILE A 1 322 ? 11.720 13.921 -26.594 1.00 94.06 322 ILE A O 1
ATOM 2648 N N . PRO A 1 323 ? 13.340 13.108 -27.936 1.00 95.38 323 PRO A N 1
ATOM 2649 C CA . PRO A 1 323 ? 13.036 11.716 -27.639 1.00 95.38 323 PRO A CA 1
ATOM 2650 C C . PRO A 1 323 ? 13.494 11.388 -26.213 1.00 95.38 323 PRO A C 1
ATOM 2652 O O . PRO A 1 323 ? 14.624 11.664 -25.823 1.00 95.38 323 PRO A O 1
ATOM 2655 N N . VAL A 1 324 ? 12.599 10.805 -25.422 1.00 94.88 324 VAL A N 1
ATOM 2656 C CA . VAL A 1 324 ? 12.837 10.377 -24.043 1.00 94.88 324 VAL A CA 1
ATOM 2657 C C . VAL A 1 324 ? 12.519 8.891 -23.953 1.00 94.88 324 VAL A C 1
ATOM 2659 O O . VAL A 1 324 ? 11.422 8.461 -24.317 1.00 94.88 324 VAL A O 1
ATOM 2662 N N . LEU A 1 325 ? 13.468 8.103 -23.457 1.00 96.31 325 LEU A N 1
ATOM 2663 C CA . LEU A 1 325 ? 13.239 6.699 -23.139 1.00 96.31 325 LEU A CA 1
ATOM 2664 C C . LEU A 1 325 ? 12.470 6.602 -21.815 1.00 96.31 325 LEU A C 1
ATOM 2666 O O . LEU A 1 325 ? 12.909 7.119 -20.790 1.00 96.31 325 LEU A O 1
ATOM 2670 N N . LEU A 1 326 ? 11.303 5.964 -21.843 1.00 96.50 326 LEU A N 1
ATOM 2671 C CA . LEU A 1 326 ? 10.552 5.595 -20.651 1.00 96.50 326 LEU A CA 1
ATOM 2672 C C . LEU A 1 326 ? 11.039 4.234 -20.174 1.00 96.50 326 LEU A C 1
ATOM 2674 O O . LEU A 1 326 ? 10.899 3.250 -20.899 1.00 96.50 326 LEU A O 1
ATOM 2678 N N . ASP A 1 327 ? 11.550 4.206 -18.950 1.00 96.44 327 ASP A N 1
ATOM 2679 C CA . ASP A 1 327 ? 11.890 2.991 -18.217 1.00 96.44 327 ASP A CA 1
ATOM 2680 C C . ASP A 1 327 ? 10.827 2.722 -17.131 1.00 96.44 327 ASP A C 1
ATOM 2682 O O . ASP A 1 327 ? 10.799 3.426 -16.114 1.00 96.44 327 ASP A O 1
ATOM 2686 N N . PRO A 1 328 ? 9.914 1.753 -17.337 1.00 96.88 328 PRO A N 1
ATOM 2687 C CA . PRO A 1 328 ? 8.893 1.394 -16.356 1.00 96.88 328 PRO A CA 1
ATOM 2688 C C . PRO A 1 328 ? 9.457 0.842 -15.042 1.00 96.88 328 PRO A C 1
ATOM 2690 O O . PRO A 1 328 ? 8.838 1.056 -13.998 1.00 96.88 328 PRO A O 1
ATOM 2693 N N . ALA A 1 329 ? 10.638 0.213 -15.055 1.00 96.12 329 ALA A N 1
ATOM 2694 C CA . ALA A 1 329 ? 11.269 -0.303 -13.842 1.00 96.12 329 ALA A CA 1
ATOM 2695 C C . ALA A 1 329 ? 11.701 0.840 -12.911 1.00 96.12 329 ALA A C 1
ATOM 2697 O O . ALA A 1 329 ? 11.413 0.802 -11.716 1.00 96.12 329 ALA A O 1
ATOM 2698 N N . ALA A 1 330 ? 12.277 1.913 -13.463 1.00 95.06 330 ALA A N 1
ATOM 2699 C CA . ALA A 1 330 ? 12.585 3.124 -12.700 1.00 95.06 330 ALA A CA 1
ATOM 2700 C C . ALA A 1 330 ? 11.322 3.801 -12.126 1.00 95.06 330 ALA A C 1
ATOM 2702 O O . ALA A 1 330 ? 11.342 4.342 -11.020 1.00 95.06 330 ALA A O 1
ATOM 2703 N N . ILE A 1 331 ? 10.196 3.758 -12.853 1.00 96.06 331 ILE A N 1
ATOM 2704 C CA . ILE A 1 331 ? 8.910 4.278 -12.356 1.00 96.06 331 ILE A CA 1
ATOM 2705 C C . ILE A 1 331 ? 8.400 3.425 -11.192 1.00 96.06 331 ILE A C 1
ATOM 2707 O O . ILE A 1 331 ? 7.954 3.972 -10.185 1.00 96.06 331 ILE A O 1
ATOM 2711 N N . ALA A 1 332 ? 8.472 2.099 -11.313 1.00 96.75 332 ALA A N 1
ATOM 2712 C CA . ALA A 1 332 ? 8.099 1.185 -10.243 1.00 96.75 332 ALA A CA 1
ATOM 2713 C C . ALA A 1 332 ? 8.971 1.378 -8.995 1.00 96.75 332 ALA A C 1
ATOM 2715 O O . ALA A 1 332 ? 8.434 1.435 -7.891 1.00 96.75 332 ALA A O 1
ATOM 2716 N N . GLU A 1 333 ? 10.284 1.562 -9.157 1.00 95.62 333 GLU A N 1
ATOM 2717 C CA . GLU A 1 333 ? 11.195 1.867 -8.050 1.00 95.62 333 GLU A CA 1
ATOM 2718 C C . GLU A 1 333 ? 10.779 3.152 -7.319 1.00 95.62 333 GLU A C 1
ATOM 2720 O O . GLU A 1 333 ? 10.651 3.138 -6.095 1.00 95.62 333 GLU A O 1
ATOM 2725 N N . ALA A 1 334 ? 10.439 4.218 -8.053 1.00 95.12 334 ALA A N 1
ATOM 2726 C CA . ALA A 1 334 ? 9.934 5.457 -7.458 1.00 95.12 334 ALA A CA 1
ATOM 2727 C C . ALA A 1 334 ? 8.596 5.266 -6.712 1.00 95.12 334 ALA A C 1
ATOM 2729 O O . ALA A 1 334 ? 8.367 5.878 -5.665 1.00 95.12 334 ALA A O 1
ATOM 2730 N N . VAL A 1 335 ? 7.704 4.401 -7.215 1.00 96.19 335 VAL A N 1
ATOM 2731 C CA . VAL A 1 335 ? 6.460 4.029 -6.515 1.00 96.19 335 VAL A CA 1
ATOM 2732 C C . VAL A 1 335 ? 6.767 3.272 -5.224 1.00 96.19 335 VAL A C 1
ATOM 2734 O O . VAL A 1 335 ? 6.162 3.571 -4.194 1.00 96.19 335 VAL A O 1
ATOM 2737 N N . LEU A 1 336 ? 7.712 2.330 -5.253 1.00 96.00 336 LEU A N 1
ATOM 2738 C CA . LEU A 1 336 ? 8.145 1.572 -4.078 1.00 96.00 336 LEU A CA 1
ATOM 2739 C C . LEU A 1 336 ? 8.821 2.464 -3.030 1.00 96.00 336 LEU A C 1
ATOM 2741 O O . LEU A 1 336 ? 8.570 2.290 -1.838 1.00 96.00 336 LEU A O 1
ATOM 2745 N N . ASP A 1 337 ? 9.618 3.441 -3.459 1.00 94.69 337 ASP A N 1
ATOM 2746 C CA . ASP A 1 337 ? 10.194 4.459 -2.578 1.00 94.69 337 ASP A CA 1
ATOM 2747 C C . ASP A 1 337 ? 9.113 5.269 -1.882 1.00 94.69 337 ASP A C 1
ATOM 2749 O O . ASP A 1 337 ? 9.062 5.335 -0.650 1.00 94.69 337 ASP A O 1
ATOM 2753 N N . LYS A 1 338 ? 8.168 5.808 -2.659 1.00 95.56 338 LYS A N 1
ATOM 2754 C CA . LYS A 1 338 ? 7.080 6.590 -2.081 1.00 95.56 338 LYS A CA 1
ATOM 2755 C C . LYS A 1 338 ? 6.171 5.744 -1.190 1.00 95.56 338 LYS A C 1
ATOM 2757 O O . LYS A 1 338 ? 5.658 6.251 -0.194 1.00 95.56 338 LYS A O 1
ATOM 2762 N N . ARG A 1 339 ? 5.994 4.457 -1.504 1.00 96.56 339 ARG A N 1
ATOM 2763 C CA . ARG A 1 339 ? 5.293 3.488 -0.649 1.00 96.56 339 ARG A CA 1
ATOM 2764 C C . ARG A 1 339 ? 6.000 3.318 0.691 1.00 96.56 339 ARG A C 1
ATOM 2766 O O . ARG A 1 339 ? 5.320 3.296 1.711 1.00 96.56 339 ARG A O 1
ATOM 2773 N N . GLY A 1 340 ? 7.330 3.254 0.702 1.00 95.81 340 GLY A N 1
ATOM 2774 C CA . GLY A 1 340 ? 8.108 3.203 1.938 1.00 95.81 340 GLY A CA 1
ATOM 2775 C C . GLY A 1 340 ? 7.984 4.479 2.777 1.00 95.81 340 GLY A C 1
ATOM 2776 O O . GLY A 1 340 ? 7.795 4.403 3.990 1.00 95.81 340 GLY A O 1
ATOM 2777 N N . GLU A 1 341 ? 7.993 5.656 2.146 1.00 95.06 341 GLU A N 1
ATOM 2778 C CA . GLU A 1 341 ? 7.741 6.923 2.852 1.00 95.06 341 GLU A CA 1
ATOM 2779 C C . GLU A 1 341 ? 6.352 6.938 3.509 1.00 95.06 341 GLU A C 1
ATOM 2781 O O . GLU A 1 341 ? 6.229 7.247 4.694 1.00 95.06 341 GLU A O 1
ATOM 2786 N N . VAL A 1 342 ? 5.314 6.534 2.766 1.00 95.94 342 VAL A N 1
ATOM 2787 C CA . VAL A 1 342 ? 3.941 6.417 3.285 1.00 95.94 342 VAL A CA 1
ATOM 2788 C C . VAL A 1 342 ? 3.876 5.428 4.449 1.00 95.94 342 VAL A C 1
ATOM 2790 O O . VAL A 1 342 ? 3.293 5.747 5.481 1.00 95.94 342 VAL A O 1
ATOM 2793 N N . ALA A 1 343 ? 4.500 4.256 4.313 1.00 96.50 343 ALA A N 1
ATOM 2794 C CA . ALA A 1 343 ? 4.521 3.252 5.371 1.00 96.50 343 ALA A CA 1
ATOM 2795 C C . ALA A 1 343 ? 5.222 3.766 6.640 1.00 96.50 343 ALA A C 1
ATOM 2797 O O . ALA A 1 343 ? 4.720 3.559 7.740 1.00 96.50 343 ALA A O 1
ATOM 2798 N N . THR A 1 344 ? 6.326 4.503 6.491 1.00 96.31 344 THR A N 1
ATOM 2799 C CA . THR A 1 344 ? 7.051 5.121 7.614 1.00 96.31 344 THR A CA 1
ATOM 2800 C C . THR A 1 344 ? 6.192 6.147 8.352 1.00 96.31 344 THR A C 1
ATOM 2802 O O . THR A 1 344 ? 6.202 6.200 9.580 1.00 96.31 344 THR A O 1
ATOM 2805 N N . GLU A 1 345 ? 5.452 6.982 7.620 1.00 95.94 345 GLU A N 1
ATOM 2806 C CA . GLU A 1 345 ? 4.525 7.948 8.219 1.00 95.94 345 GLU A CA 1
ATOM 2807 C C . GLU A 1 345 ? 3.392 7.244 8.969 1.00 95.94 345 GLU A C 1
ATOM 2809 O O . GLU A 1 345 ? 3.114 7.577 10.117 1.00 95.94 345 GLU A O 1
ATOM 2814 N N . TRP A 1 346 ? 2.776 6.236 8.351 1.00 96.06 346 TRP A N 1
ATOM 2815 C CA . TRP A 1 346 ? 1.676 5.491 8.961 1.00 96.06 346 TRP A CA 1
ATOM 2816 C C . TRP A 1 346 ? 2.120 4.672 10.171 1.00 96.06 346 TRP A C 1
ATOM 2818 O O . TRP A 1 346 ? 1.354 4.551 11.119 1.00 96.06 346 TRP A O 1
ATOM 2828 N N . ALA A 1 347 ? 3.353 4.158 10.183 1.00 95.69 347 ALA A N 1
ATOM 2829 C CA . ALA A 1 347 ? 3.908 3.460 11.340 1.00 95.69 347 ALA A CA 1
ATOM 2830 C C . ALA A 1 347 ? 4.039 4.410 12.539 1.00 95.69 347 ALA A C 1
ATOM 2832 O O . ALA A 1 347 ? 3.644 4.063 13.648 1.00 95.69 347 ALA A O 1
ATOM 2833 N N . LYS A 1 348 ? 4.502 5.647 12.301 1.00 95.44 348 LYS A N 1
ATOM 2834 C CA . LYS A 1 348 ? 4.553 6.697 13.332 1.00 95.44 348 LYS A CA 1
ATOM 2835 C C . LYS A 1 348 ? 3.161 7.087 13.826 1.00 95.44 348 LYS A C 1
ATOM 2837 O O . LYS A 1 348 ? 2.977 7.300 15.017 1.00 95.44 348 LYS A O 1
ATOM 2842 N N . GLU A 1 349 ? 2.179 7.185 12.931 1.00 92.94 349 GLU A N 1
ATOM 2843 C CA . GLU A 1 349 ? 0.786 7.434 13.328 1.00 92.94 349 GLU A CA 1
ATOM 2844 C C . GLU A 1 349 ? 0.241 6.267 14.177 1.00 92.94 349 GLU A C 1
ATOM 2846 O O . GLU A 1 349 ? -0.354 6.492 15.229 1.00 92.94 349 GLU A O 1
ATOM 2851 N N . ALA A 1 350 ? 0.511 5.018 13.785 1.00 92.38 350 ALA A N 1
ATOM 2852 C CA . ALA A 1 350 ? 0.088 3.824 14.517 1.00 92.38 350 ALA A CA 1
ATOM 2853 C C . ALA A 1 350 ? 0.719 3.722 15.918 1.00 92.38 350 ALA A C 1
ATOM 2855 O O . ALA A 1 350 ? 0.031 3.317 16.857 1.00 92.38 350 ALA A O 1
ATOM 2856 N N . SER A 1 351 ? 1.975 4.153 16.092 1.00 92.75 351 SER A N 1
ATOM 2857 C CA . SER A 1 351 ? 2.653 4.136 17.398 1.00 92.75 351 SER A CA 1
ATOM 2858 C C . SER A 1 351 ? 2.079 5.149 18.398 1.00 92.75 351 SER A C 1
ATOM 2860 O O . SER A 1 351 ? 2.212 4.971 19.607 1.00 92.75 351 SER A O 1
ATOM 2862 N N . LEU A 1 352 ? 1.427 6.217 17.920 1.00 91.38 352 LEU A N 1
ATOM 2863 C CA . LEU A 1 352 ? 0.791 7.230 18.780 1.00 91.38 352 LEU A CA 1
ATOM 2864 C C . LEU A 1 352 ? -0.574 6.775 19.316 1.00 91.38 352 LEU A C 1
ATOM 2866 O O . LEU A 1 352 ? -1.043 7.260 20.347 1.00 91.38 352 LEU A O 1
ATOM 2870 N N . PHE A 1 353 ? -1.189 5.808 18.639 1.00 87.00 353 PHE A N 1
ATOM 2871 C CA . PHE A 1 353 ? -2.560 5.373 18.869 1.00 87.00 353 PHE A CA 1
ATOM 2872 C C . PHE A 1 353 ? -2.868 4.889 20.305 1.00 87.00 353 PHE A C 1
ATOM 2874 O O . PHE A 1 353 ? -3.919 5.250 20.843 1.00 87.00 353 PHE A O 1
ATOM 2881 N N . PRO A 1 354 ? -1.981 4.139 20.995 1.00 86.44 354 PRO A N 1
ATOM 2882 C CA . PRO A 1 354 ? -2.219 3.747 22.385 1.00 86.44 354 PRO A CA 1
ATOM 2883 C C . PRO A 1 354 ? -2.369 4.944 23.338 1.00 86.44 354 PRO A C 1
ATOM 2885 O O . PRO A 1 354 ? -3.120 4.861 24.308 1.00 86.44 354 PRO A O 1
ATOM 2888 N N . GLY A 1 355 ? -1.684 6.060 23.056 1.00 87.62 355 GLY A N 1
ATOM 2889 C CA . GLY A 1 355 ? -1.748 7.280 23.863 1.00 87.62 355 GLY A CA 1
ATOM 2890 C C . GLY A 1 355 ? -3.056 8.053 23.687 1.00 87.62 355 GLY A C 1
ATOM 2891 O O . GLY A 1 355 ? -3.595 8.567 24.664 1.00 87.62 355 GLY A O 1
ATOM 2892 N N . GLU A 1 356 ? -3.615 8.078 22.473 1.00 85.19 356 GLU A N 1
ATOM 2893 C CA . GLU A 1 356 ? -4.886 8.764 22.180 1.00 85.19 356 GLU A CA 1
ATOM 2894 C C . GLU A 1 356 ? -6.064 8.170 22.968 1.00 85.19 356 GLU A C 1
ATOM 2896 O O . GLU A 1 356 ? -7.017 8.862 23.315 1.00 85.19 356 GLU A O 1
ATOM 2901 N N . HIS A 1 357 ? -5.988 6.885 23.317 1.00 86.75 357 HIS A N 1
ATOM 2902 C CA . HIS A 1 357 ? -7.027 6.198 24.081 1.00 86.75 357 HIS A CA 1
ATOM 2903 C C . HIS A 1 357 ? -6.900 6.321 25.601 1.00 86.75 357 HIS A C 1
ATOM 2905 O O . HIS A 1 357 ? -7.796 5.857 26.311 1.00 86.75 357 HIS A O 1
ATOM 2911 N N . ALA A 1 358 ? -5.851 6.968 26.116 1.00 90.69 358 ALA A N 1
ATOM 2912 C CA . ALA A 1 358 ? -5.632 7.101 27.555 1.00 90.69 358 ALA A CA 1
ATOM 2913 C C . ALA A 1 358 ? -6.791 7.827 28.262 1.00 90.69 358 ALA A C 1
ATOM 2915 O O . ALA A 1 358 ? -7.185 7.443 29.363 1.00 90.69 358 ALA A O 1
ATOM 2916 N N . GLU A 1 359 ? -7.387 8.838 27.620 1.00 91.81 359 GLU A N 1
ATOM 2917 C CA . GLU A 1 359 ? -8.526 9.571 28.186 1.00 91.81 359 GLU A CA 1
ATOM 2918 C C . GLU A 1 359 ? -9.766 8.674 28.320 1.00 91.81 359 GLU A C 1
ATOM 2920 O O . GLU A 1 359 ? -10.378 8.613 29.386 1.00 91.81 359 GLU A O 1
ATOM 2925 N N . ILE A 1 360 ? -10.107 7.917 27.272 1.00 92.56 360 ILE A N 1
ATOM 2926 C CA . ILE A 1 360 ? -11.257 7.001 27.288 1.00 92.56 360 ILE A CA 1
ATOM 2927 C C . ILE A 1 360 ? -11.029 5.853 28.278 1.00 92.56 360 ILE A C 1
ATOM 2929 O O . ILE A 1 360 ? -11.950 5.473 28.998 1.00 92.56 360 ILE A O 1
ATOM 2933 N N . GLN A 1 361 ? -9.804 5.330 28.373 1.00 92.00 361 GLN A N 1
ATOM 2934 C CA . GLN A 1 361 ? -9.448 4.318 29.371 1.00 92.00 361 GLN A CA 1
ATOM 2935 C C . GLN A 1 361 ? -9.580 4.855 30.800 1.00 92.00 361 GLN A C 1
ATOM 2937 O O . GLN A 1 361 ? -10.094 4.154 31.669 1.00 92.00 361 GLN A O 1
ATOM 2942 N N . LYS A 1 362 ? -9.183 6.110 31.044 1.00 93.69 362 LYS A N 1
ATOM 2943 C CA . LYS A 1 362 ? -9.377 6.774 32.338 1.00 93.69 362 LYS A CA 1
ATOM 2944 C C . LYS A 1 362 ? -10.861 6.920 32.677 1.00 93.69 362 LYS A C 1
ATOM 2946 O O . LYS A 1 362 ? -11.254 6.610 33.796 1.00 93.69 362 LYS A O 1
ATOM 2951 N N . LEU A 1 363 ? -11.688 7.343 31.718 1.00 93.25 363 LEU A N 1
ATOM 2952 C CA . LEU A 1 363 ? -13.143 7.423 31.903 1.00 93.25 363 LEU A CA 1
ATOM 2953 C C . LEU A 1 363 ? -13.752 6.048 32.201 1.00 93.25 363 LEU A C 1
ATOM 2955 O O . LEU A 1 363 ? -14.589 5.922 33.092 1.00 93.25 363 LEU A O 1
ATOM 2959 N N . GLN A 1 364 ? -13.298 5.009 31.500 1.00 91.50 364 GLN A N 1
ATOM 2960 C CA . GLN A 1 364 ? -13.726 3.640 31.759 1.00 91.50 364 GLN A CA 1
ATOM 2961 C C . GLN A 1 364 ? -13.348 3.191 33.181 1.00 91.50 364 GLN A C 1
ATOM 2963 O O . GLN A 1 364 ? -14.180 2.611 33.877 1.00 91.50 364 GLN A O 1
ATOM 2968 N N . LEU A 1 365 ? -12.118 3.476 33.621 1.00 92.75 365 LEU A N 1
ATOM 2969 C CA . LEU A 1 365 ? -11.646 3.131 34.961 1.00 92.75 365 LEU A CA 1
ATOM 2970 C C . LEU A 1 365 ? -12.449 3.860 36.044 1.00 92.75 365 LEU A C 1
ATOM 2972 O O . LEU A 1 365 ? -12.892 3.222 36.992 1.00 92.75 365 LEU A O 1
ATOM 2976 N N . ASN A 1 366 ? -12.693 5.164 35.878 1.00 93.31 366 ASN A N 1
ATOM 2977 C CA . ASN A 1 366 ? -13.522 5.946 36.801 1.00 93.31 366 ASN A CA 1
ATOM 2978 C C . ASN A 1 366 ? -14.917 5.326 36.955 1.00 93.31 366 ASN A C 1
ATOM 2980 O O . ASN A 1 366 ? -15.347 5.065 38.077 1.00 93.31 366 ASN A O 1
ATOM 2984 N N . ARG A 1 367 ? -15.556 4.956 35.834 1.00 88.69 367 ARG A N 1
ATOM 2985 C CA . ARG A 1 367 ? -16.865 4.289 35.850 1.00 88.69 367 ARG A CA 1
ATOM 2986 C C . ARG A 1 367 ? -16.828 2.956 36.601 1.00 88.69 367 ARG A C 1
ATOM 2988 O O . ARG A 1 367 ? -17.748 2.664 37.357 1.00 88.69 367 ARG A O 1
ATOM 2995 N N . MET A 1 368 ? -15.781 2.149 36.412 1.00 86.38 368 MET A N 1
ATOM 2996 C CA . MET A 1 368 ? -15.615 0.879 37.134 1.00 86.38 368 MET A CA 1
ATOM 2997 C C . MET A 1 368 ? -15.393 1.075 38.640 1.00 86.38 368 MET A C 1
ATOM 2999 O O . MET A 1 368 ? -15.755 0.200 39.420 1.00 86.38 368 MET A O 1
ATOM 3003 N N . MET A 1 369 ? -14.821 2.211 39.045 1.00 92.44 369 MET A N 1
ATOM 3004 C CA . MET A 1 369 ? -14.612 2.577 40.450 1.00 92.44 369 MET A CA 1
ATOM 3005 C C . MET A 1 369 ? -15.823 3.280 41.086 1.00 92.44 369 MET A C 1
ATOM 3007 O O . MET A 1 369 ? -15.798 3.540 42.286 1.00 92.44 369 MET A O 1
ATOM 3011 N N . GLY A 1 370 ? -16.873 3.585 40.315 1.00 88.62 370 GLY A N 1
ATOM 3012 C CA . GLY A 1 370 ? -18.047 4.315 40.804 1.00 88.62 370 GLY A CA 1
ATOM 3013 C C . GLY A 1 370 ? -17.790 5.799 41.098 1.00 88.62 370 GLY A C 1
ATOM 3014 O O . GLY A 1 370 ? -18.513 6.375 41.909 1.00 88.62 3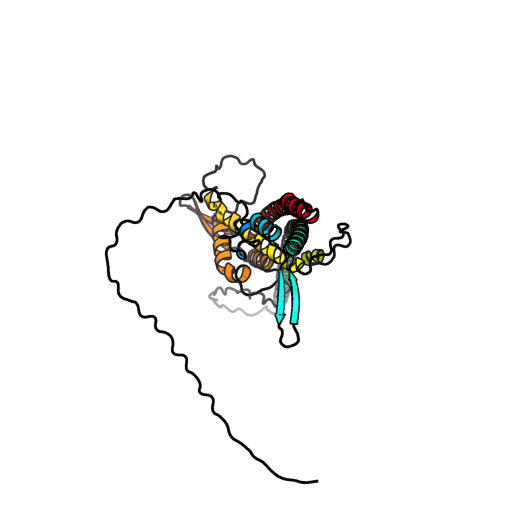70 GLY A O 1
ATOM 3015 N N . LEU A 1 371 ? -16.764 6.392 40.469 1.00 79.19 371 LEU A N 1
ATOM 3016 C CA . LEU A 1 371 ? -16.483 7.836 40.464 1.00 79.19 371 LEU A CA 1
ATOM 3017 C C . LEU A 1 371 ? -17.153 8.496 39.259 1.00 79.19 371 LEU A C 1
ATOM 3019 O O . LEU A 1 371 ? -17.727 9.590 39.447 1.00 79.19 371 LEU A O 1
#